Protein AF-0000000067837875 (afdb_homodimer)

Nearest PDB structures (foldseek):
  6jx6-assembly1_C  TM=3.223E-01  e=2.955E+00  Homo sapiens
  6dfk-assembly1_A  TM=3.637E-01  e=7.010E+00  Plasmodium falciparum 3D7
  6dfk-assembly2_N  TM=3.067E-01  e=6.019E+00  Plasmodium falciparum 3D7
  6jx6-assembly1_A  TM=2.738E-01  e=6.019E+00  Homo sapiens
  6jx6-assembly1_C  TM=3.224E-01  e=2.133E+00  Homo sapiens

pLDDT: mean 92.03, std 8.81, range [55.31, 98.69]

Structure (mmCIF, N/CA/C/O backbone):
data_AF-0000000067837875-model_v1
#
loop_
_entity.id
_entity.type
_entity.pdbx_description
1 polymer 'MFS transporter'
#
loop_
_atom_site.group_PDB
_atom_site.id
_atom_site.type_symbol
_atom_site.label_atom_id
_atom_site.label_alt_id
_atom_site.label_comp_id
_atom_site.label_asym_id
_atom_site.label_entity_id
_atom_site.label_seq_id
_atom_site.pdbx_PDB_ins_code
_atom_site.Cartn_x
_atom_site.Cartn_y
_atom_site.Cartn_z
_atom_site.occupancy
_atom_site.B_iso_or_equiv
_atom_site.auth_seq_id
_atom_site.auth_comp_id
_atom_site.auth_asym_id
_atom_site.auth_atom_id
_atom_site.pdbx_PDB_model_num
ATOM 1 N N . MET A 1 1 ? 22.625 29.516 14.594 1 66.88 1 MET A N 1
ATOM 2 C CA . MET A 1 1 ? 22.578 28.078 14.828 1 66.88 1 MET A CA 1
ATOM 3 C C . MET A 1 1 ? 21.203 27.531 14.469 1 66.88 1 MET A C 1
ATOM 5 O O . MET A 1 1 ? 21.109 26.516 13.758 1 66.88 1 MET A O 1
ATOM 9 N N . SER A 1 2 ? 20.172 28.281 14.703 1 73.62 2 SER A N 1
ATOM 10 C CA . SER A 1 2 ? 18.828 27.844 14.391 1 73.62 2 SER A CA 1
ATOM 11 C C . SER A 1 2 ? 18.578 27.859 12.883 1 73.62 2 SER A C 1
ATOM 13 O O . SER A 1 2 ? 18 26.906 12.336 1 73.62 2 SER A O 1
ATOM 15 N N . ASP A 1 3 ? 19.047 28.828 12.258 1 79.12 3 ASP A N 1
ATOM 16 C CA . ASP A 1 3 ? 18.844 28.953 10.812 1 79.12 3 ASP A CA 1
ATOM 17 C C . ASP A 1 3 ? 19.625 27.891 10.055 1 79.12 3 ASP A C 1
ATOM 19 O O . ASP A 1 3 ? 19.156 27.359 9.047 1 79.12 3 ASP A O 1
ATOM 23 N N . LEU A 1 4 ? 20.766 27.562 10.531 1 75.88 4 LEU A N 1
ATOM 24 C CA . LEU A 1 4 ? 21.609 26.531 9.922 1 75.88 4 LEU A CA 1
ATOM 25 C C . LEU A 1 4 ? 20.953 25.156 10.062 1 75.88 4 LEU A C 1
ATOM 27 O O . LEU A 1 4 ? 21 24.359 9.125 1 75.88 4 LEU A O 1
ATOM 31 N N . ASN A 1 5 ? 20.406 24.922 11.211 1 77.38 5 ASN A N 1
ATOM 32 C CA . ASN A 1 5 ? 19.734 23.656 11.461 1 77.38 5 ASN A CA 1
ATOM 33 C C . ASN A 1 5 ? 18.5 23.5 10.578 1 77.38 5 ASN A C 1
ATOM 35 O O . ASN A 1 5 ? 18.234 22.406 10.086 1 77.38 5 ASN A O 1
ATOM 39 N N . LYS A 1 6 ? 17.828 24.531 10.383 1 81.81 6 LYS A N 1
ATOM 40 C CA . LYS A 1 6 ? 16.656 24.484 9.508 1 81.81 6 LYS A CA 1
ATOM 41 C C . LYS A 1 6 ? 17.062 24.203 8.062 1 81.81 6 LYS A C 1
ATOM 43 O O . LYS A 1 6 ? 16.406 23.422 7.367 1 81.81 6 LYS A O 1
ATOM 48 N N . ASP A 1 7 ? 18.062 24.828 7.738 1 88.38 7 ASP A N 1
ATOM 49 C CA . ASP A 1 7 ? 18.562 24.609 6.383 1 88.38 7 ASP A CA 1
ATOM 50 C C . ASP A 1 7 ? 19.031 23.172 6.195 1 88.38 7 ASP A C 1
ATOM 52 O O . ASP A 1 7 ? 18.797 22.562 5.148 1 88.38 7 ASP A O 1
ATOM 56 N N . THR A 1 8 ? 19.641 22.641 7.207 1 88.31 8 THR A N 1
ATOM 57 C CA . THR A 1 8 ? 20.125 21.25 7.137 1 88.31 8 THR A CA 1
ATOM 58 C C . THR A 1 8 ? 18.953 20.281 7.137 1 88.31 8 THR A C 1
ATOM 60 O O . THR A 1 8 ? 18.984 19.266 6.438 1 88.31 8 THR A O 1
ATOM 63 N N . ALA A 1 9 ? 18 20.625 7.895 1 90.31 9 ALA A N 1
ATOM 64 C CA . ALA A 1 9 ? 16.812 19.781 7.895 1 90.31 9 ALA A CA 1
ATOM 65 C C . ALA A 1 9 ? 16.156 19.75 6.52 1 90.31 9 ALA A C 1
ATOM 67 O O . ALA A 1 9 ? 15.75 18.688 6.035 1 90.31 9 ALA A O 1
ATOM 68 N N . ARG A 1 10 ? 16.109 20.891 5.984 1 93.31 10 ARG A N 1
ATOM 69 C CA . ARG A 1 10 ? 15.523 20.984 4.648 1 93.31 10 ARG A CA 1
ATOM 70 C C . ARG A 1 10 ? 16.344 20.188 3.637 1 93.31 10 ARG A C 1
ATOM 72 O O . ARG A 1 10 ? 15.781 19.594 2.715 1 93.31 10 ARG A O 1
ATOM 79 N N . TYR A 1 11 ? 17.609 20.25 3.828 1 95.25 11 TYR A N 1
ATOM 80 C CA . TYR A 1 11 ? 18.5 19.469 2.98 1 95.25 11 TYR A CA 1
ATOM 81 C C . TYR A 1 11 ? 18.172 17.984 3.061 1 95.25 11 TYR A C 1
ATOM 83 O O . TYR A 1 11 ? 18.031 17.312 2.033 1 95.25 11 TYR A O 1
ATOM 91 N N . TRP A 1 12 ? 18.047 17.453 4.148 1 96.31 12 TRP A N 1
ATOM 92 C CA . TRP A 1 12 ? 17.781 16.031 4.344 1 96.31 12 TRP A CA 1
ATOM 93 C C . TRP A 1 12 ? 16.375 15.672 3.893 1 96.31 12 TRP A C 1
ATOM 95 O O . TRP A 1 12 ? 16.141 14.555 3.41 1 96.31 12 TRP A O 1
ATOM 105 N N . ILE A 1 13 ? 15.453 16.547 3.998 1 97.06 13 ILE A N 1
ATOM 106 C CA . ILE A 1 13 ? 14.094 16.328 3.525 1 97.06 13 ILE A CA 1
ATOM 107 C C . ILE A 1 13 ? 14.086 16.203 2.004 1 97.06 13 ILE A C 1
ATOM 109 O O . ILE A 1 13 ? 13.438 15.32 1.443 1 97.06 13 ILE A O 1
ATOM 113 N N . THR A 1 14 ? 14.812 17.047 1.378 1 97.38 14 THR A N 1
ATOM 114 C CA . THR A 1 14 ? 14.898 17.031 -0.078 1 97.38 14 THR A CA 1
ATOM 115 C C . THR A 1 14 ? 15.586 15.75 -0.557 1 97.38 14 THR A C 1
ATOM 117 O O . THR A 1 14 ? 15.172 15.148 -1.549 1 97.38 14 THR A O 1
ATOM 120 N N . ARG A 1 15 ? 16.594 15.406 0.134 1 97.81 15 ARG A N 1
ATOM 121 C CA . ARG A 1 15 ? 17.297 14.172 -0.206 1 97.81 15 ARG A CA 1
ATOM 122 C C . ARG A 1 15 ? 16.391 12.961 -0.002 1 97.81 15 ARG A C 1
ATOM 124 O O . ARG A 1 15 ? 16.375 12.039 -0.826 1 97.81 15 ARG A O 1
ATOM 131 N N . HIS A 1 16 ? 15.719 12.922 1.121 1 98.19 16 HIS A N 1
ATOM 132 C CA . HIS A 1 16 ? 14.758 11.859 1.371 1 98.19 16 HIS A CA 1
ATOM 133 C C . HIS A 1 16 ? 13.75 11.75 0.231 1 98.19 16 HIS A C 1
ATOM 135 O O . HIS A 1 16 ? 13.516 10.656 -0.291 1 98.19 16 HIS A O 1
ATOM 141 N N . ALA A 1 17 ? 13.227 12.852 -0.189 1 98.31 17 ALA A N 1
ATOM 142 C CA . ALA A 1 17 ? 12.25 12.867 -1.271 1 98.31 17 ALA A CA 1
ATOM 143 C C . ALA A 1 17 ? 12.852 12.328 -2.566 1 98.31 17 ALA A C 1
ATOM 145 O O . ALA A 1 17 ? 12.211 11.555 -3.281 1 98.31 17 ALA A O 1
ATOM 146 N N . PHE A 1 18 ? 14.047 12.766 -2.83 1 98.56 18 PHE A N 1
ATOM 147 C CA . PHE A 1 18 ? 14.734 12.32 -4.039 1 98.56 18 PHE A CA 1
ATOM 148 C C . PHE A 1 18 ? 14.836 10.797 -4.074 1 98.56 18 PHE A C 1
ATOM 150 O O . PHE A 1 18 ? 14.484 10.172 -5.074 1 98.56 18 PHE A O 1
ATOM 157 N N . PHE A 1 19 ? 15.25 10.195 -3.061 1 98.56 19 PHE A N 1
ATOM 158 C CA . PHE A 1 19 ? 15.492 8.758 -3.047 1 98.56 19 PHE A CA 1
ATOM 159 C C . PHE A 1 19 ? 14.18 7.988 -3 1 98.56 19 PHE A C 1
ATOM 161 O O . PHE A 1 19 ? 14.094 6.871 -3.51 1 98.56 19 PHE A O 1
ATOM 168 N N . VAL A 1 20 ? 13.172 8.547 -2.404 1 98.56 20 VAL A N 1
ATOM 169 C CA . VAL A 1 20 ? 11.859 7.91 -2.467 1 98.56 20 VAL A CA 1
ATOM 170 C C . VAL A 1 20 ? 11.375 7.867 -3.914 1 98.56 20 VAL A C 1
ATOM 172 O O . VAL A 1 20 ? 10.844 6.852 -4.371 1 98.56 20 VAL A O 1
ATOM 175 N N . TRP A 1 21 ? 11.633 8.945 -4.688 1 98.62 21 TRP A N 1
ATOM 176 C CA . TRP A 1 21 ? 11.266 8.961 -6.098 1 98.62 21 TRP A CA 1
ATOM 177 C C . TRP A 1 21 ? 12.039 7.906 -6.875 1 98.62 21 TRP A C 1
ATOM 179 O O . TRP A 1 21 ? 11.492 7.234 -7.75 1 98.62 21 TRP A O 1
ATOM 189 N N . VAL A 1 22 ? 13.281 7.836 -6.562 1 98.56 22 VAL A N 1
ATOM 190 C CA . VAL A 1 22 ? 14.086 6.793 -7.191 1 98.56 22 VAL A CA 1
ATOM 191 C C . VAL A 1 22 ? 13.492 5.422 -6.895 1 98.56 22 VAL A C 1
ATOM 193 O O . VAL A 1 22 ? 13.375 4.582 -7.789 1 98.56 22 VAL A O 1
ATOM 196 N N . GLY A 1 23 ? 13.133 5.215 -5.648 1 98.5 23 GLY A N 1
ATOM 197 C CA . GLY A 1 23 ? 12.492 3.965 -5.27 1 98.5 23 GLY A CA 1
ATOM 198 C C . GLY A 1 23 ? 11.203 3.703 -6.02 1 98.5 23 GLY A C 1
ATOM 199 O O . GLY A 1 23 ? 10.922 2.566 -6.41 1 98.5 23 GLY A O 1
ATOM 200 N N . ILE A 1 24 ? 10.383 4.695 -6.238 1 98.56 24 ILE A N 1
ATOM 201 C CA . ILE A 1 24 ? 9.133 4.574 -6.973 1 98.56 24 ILE A CA 1
ATOM 202 C C . ILE A 1 24 ? 9.422 4.191 -8.422 1 98.56 24 ILE A C 1
ATOM 204 O O . ILE A 1 24 ? 8.766 3.307 -8.977 1 98.56 24 ILE A O 1
ATOM 208 N N . VAL A 1 25 ? 10.43 4.801 -9.008 1 98.5 25 VAL A N 1
ATOM 209 C CA . VAL A 1 25 ? 10.812 4.492 -10.383 1 98.5 25 VAL A CA 1
ATOM 210 C C . VAL A 1 25 ? 11.273 3.039 -10.469 1 98.5 25 VAL A C 1
ATOM 212 O O . VAL A 1 25 ? 10.906 2.32 -11.398 1 98.5 25 VAL A O 1
ATOM 215 N N . LEU A 1 26 ? 12.039 2.613 -9.523 1 98 26 LEU A N 1
ATOM 216 C CA . LEU A 1 26 ? 12.516 1.235 -9.5 1 98 26 LEU A CA 1
ATOM 217 C C . LEU A 1 26 ? 11.359 0.26 -9.336 1 98 26 LEU A C 1
ATOM 219 O O . LEU A 1 26 ? 11.359 -0.819 -9.938 1 98 26 LEU A O 1
ATOM 223 N N . ASN A 1 27 ? 10.414 0.616 -8.484 1 98.38 27 ASN A N 1
ATOM 224 C CA . ASN A 1 27 ? 9.211 -0.202 -8.391 1 98.38 27 ASN A CA 1
ATOM 225 C C . ASN A 1 27 ? 8.516 -0.353 -9.742 1 98.38 27 ASN A C 1
ATOM 227 O O . ASN A 1 27 ? 8.094 -1.45 -10.109 1 98.38 27 ASN A O 1
ATOM 231 N N . PHE A 1 28 ? 8.469 0.729 -10.492 1 98.12 28 PHE A N 1
ATOM 232 C CA . PHE A 1 28 ? 7.727 0.712 -11.75 1 98.12 28 PHE A CA 1
ATOM 233 C C . PHE A 1 28 ? 8.477 -0.088 -12.812 1 98.12 28 PHE A C 1
ATOM 235 O O . PHE A 1 28 ? 7.867 -0.605 -13.75 1 98.12 28 PHE A O 1
ATOM 242 N N . LEU A 1 29 ? 9.742 -0.189 -12.625 1 95.62 29 LEU A N 1
ATOM 243 C CA . LEU A 1 29 ? 10.516 -1.065 -13.5 1 95.62 29 LEU A CA 1
ATOM 244 C C . LEU A 1 29 ? 10.102 -2.521 -13.312 1 95.62 29 LEU A C 1
ATOM 246 O O . LEU A 1 29 ? 10.211 -3.328 -14.234 1 95.62 29 LEU A O 1
ATOM 250 N N . PHE A 1 30 ? 9.594 -2.871 -12.164 1 94.44 30 PHE A N 1
ATOM 251 C CA . PHE A 1 30 ? 9.086 -4.215 -11.906 1 94.44 30 PHE A CA 1
ATOM 252 C C . PHE A 1 30 ? 7.594 -4.293 -12.219 1 94.44 30 PHE A C 1
ATOM 254 O O . PHE A 1 30 ? 7.121 -5.301 -12.758 1 94.44 30 PHE A O 1
ATOM 261 N N . ILE A 1 31 ? 6.867 -3.244 -11.859 1 97 31 ILE A N 1
ATOM 262 C CA . ILE A 1 31 ? 5.41 -3.232 -11.93 1 97 31 ILE A CA 1
ATOM 263 C C . ILE A 1 31 ? 4.961 -3.369 -13.383 1 97 31 ILE A C 1
ATOM 265 O O . ILE A 1 31 ? 4.109 -4.203 -13.695 1 97 31 ILE A O 1
ATOM 269 N N . ILE A 1 32 ? 5.504 -2.639 -14.219 1 96.12 32 ILE A N 1
ATOM 270 C CA . ILE A 1 32 ? 5.035 -2.553 -15.602 1 96.12 32 ILE A CA 1
ATOM 271 C C . ILE A 1 32 ? 5.18 -3.912 -16.281 1 96.12 32 ILE A C 1
ATOM 273 O O . ILE A 1 32 ? 4.195 -4.484 -16.75 1 96.12 32 ILE A O 1
ATOM 277 N N . PRO A 1 33 ? 6.32 -4.469 -16.312 1 93.44 33 PRO A N 1
ATOM 278 C CA . PRO A 1 33 ? 6.422 -5.766 -16.984 1 93.44 33 PRO A CA 1
ATOM 279 C C . PRO A 1 33 ? 5.664 -6.871 -16.25 1 93.44 33 PRO A C 1
ATOM 281 O O . PRO A 1 33 ? 5.125 -7.781 -16.891 1 93.44 33 PRO A O 1
ATOM 284 N N . LEU A 1 34 ? 5.625 -6.832 -15 1 92.06 34 LEU A N 1
ATOM 285 C CA . LEU A 1 34 ? 4.926 -7.859 -14.234 1 92.06 34 LEU A CA 1
ATOM 286 C C . LEU A 1 34 ? 3.424 -7.785 -14.477 1 92.06 34 LEU A C 1
ATOM 288 O O . LEU A 1 34 ? 2.73 -8.805 -14.414 1 92.06 34 LEU A O 1
ATOM 292 N N . PHE A 1 35 ? 3.006 -6.605 -14.766 1 93.06 35 PHE A N 1
ATOM 293 C CA . PHE A 1 35 ? 1.574 -6.414 -14.969 1 93.06 35 PHE A CA 1
ATOM 294 C C . PHE A 1 35 ? 1.18 -6.773 -16.391 1 93.06 35 PHE A C 1
ATOM 296 O O . PHE A 1 35 ? 0.182 -7.465 -16.609 1 93.06 35 PHE A O 1
ATOM 303 N N . PHE A 1 36 ? 1.946 -6.422 -17.375 1 92.81 36 PHE A N 1
ATOM 304 C CA . PHE A 1 36 ? 1.548 -6.555 -18.766 1 92.81 36 PHE A CA 1
ATOM 305 C C . PHE A 1 36 ? 2.262 -7.73 -19.422 1 92.81 36 PHE A C 1
ATOM 307 O O . PHE A 1 36 ? 1.731 -8.344 -20.359 1 92.81 36 PHE A O 1
ATOM 314 N N . TYR A 1 37 ? 3.465 -8 -19 1 91.25 37 TYR A N 1
ATOM 315 C CA . TYR A 1 37 ? 4.266 -9.07 -19.594 1 91.25 37 TYR A CA 1
ATOM 316 C C . TYR A 1 37 ? 4.871 -9.961 -18.516 1 91.25 37 TYR A C 1
ATOM 318 O O . TYR A 1 37 ? 6.086 -10.156 -18.469 1 91.25 37 TYR A O 1
ATOM 326 N N . PRO A 1 38 ? 4.004 -10.555 -17.703 1 88.62 38 PRO A N 1
ATOM 327 C CA . PRO A 1 38 ? 4.539 -11.305 -16.562 1 88.62 38 PRO A CA 1
ATOM 328 C C . PRO A 1 38 ? 5.391 -12.5 -16.984 1 88.62 38 PRO A C 1
ATOM 330 O O . PRO A 1 38 ? 6.398 -12.805 -16.344 1 88.62 38 PRO A O 1
ATOM 333 N N . ARG A 1 39 ? 5.125 -13.148 -18.094 1 87.94 39 ARG A N 1
ATOM 334 C CA . ARG A 1 39 ? 5.91 -14.281 -18.562 1 87.94 39 ARG A CA 1
ATOM 335 C C . ARG A 1 39 ? 7.332 -13.859 -18.906 1 87.94 39 ARG A C 1
ATOM 337 O O . ARG A 1 39 ? 8.297 -14.5 -18.5 1 87.94 39 ARG A O 1
ATOM 344 N N . TRP A 1 40 ? 7.383 -12.891 -19.625 1 85.62 40 TRP A N 1
ATOM 345 C CA . TRP A 1 40 ? 8.688 -12.375 -20.031 1 85.62 40 TRP A CA 1
ATOM 346 C C . TRP A 1 40 ? 9.508 -11.945 -18.828 1 85.62 40 TRP A C 1
ATOM 348 O O . TRP A 1 40 ? 10.688 -12.305 -18.703 1 85.62 40 TRP A O 1
ATOM 358 N N . MET A 1 41 ? 8.969 -11.219 -17.922 1 82.06 41 MET A N 1
ATOM 359 C CA . MET A 1 41 ? 9.648 -10.695 -16.75 1 82.06 41 MET A CA 1
ATOM 360 C C . MET A 1 41 ? 10.117 -11.828 -15.836 1 82.06 41 MET A C 1
ATOM 362 O O . MET A 1 41 ? 11.258 -11.82 -15.375 1 82.06 41 MET A O 1
ATOM 366 N N . LEU A 1 42 ? 9.32 -12.719 -15.633 1 84.94 42 LEU A N 1
ATOM 367 C CA . LEU A 1 42 ? 9.656 -13.812 -14.727 1 84.94 42 LEU A CA 1
ATOM 368 C C . LEU A 1 42 ? 10.719 -14.711 -15.344 1 84.94 42 LEU A C 1
ATOM 370 O O . LEU A 1 42 ? 11.586 -15.227 -14.633 1 84.94 42 LEU A O 1
ATOM 374 N N . ASN A 1 43 ? 10.641 -14.859 -16.609 1 83.69 43 ASN A N 1
ATOM 375 C CA . ASN A 1 43 ? 11.695 -15.602 -17.297 1 83.69 43 ASN A CA 1
ATOM 376 C C . ASN A 1 43 ? 13.047 -14.898 -17.156 1 83.69 43 ASN A C 1
ATOM 378 O O . ASN A 1 43 ? 14.078 -15.555 -16.984 1 83.69 43 ASN A O 1
ATOM 382 N N . LEU A 1 44 ? 13 -13.688 -17.266 1 82.69 44 LEU A N 1
ATOM 383 C CA . LEU A 1 44 ? 14.211 -12.883 -17.141 1 82.69 44 LEU A CA 1
ATOM 384 C C . LEU A 1 44 ? 14.898 -13.141 -15.805 1 82.69 44 LEU A C 1
ATOM 386 O O . LEU A 1 44 ? 16.125 -13.18 -15.734 1 82.69 44 LEU A O 1
ATOM 390 N N . PHE A 1 45 ? 14.125 -13.391 -14.789 1 80.88 45 PHE A N 1
ATOM 391 C CA . PHE A 1 45 ? 14.672 -13.586 -13.453 1 80.88 45 PHE A CA 1
ATOM 392 C C . PHE A 1 45 ? 14.695 -15.07 -13.094 1 80.88 45 PHE A C 1
ATOM 394 O O . PHE A 1 45 ? 14.984 -15.43 -11.953 1 80.88 45 PHE A O 1
ATOM 401 N N . GLU A 1 46 ? 14.32 -15.922 -14.086 1 81.88 46 GLU A N 1
ATOM 402 C CA . GLU A 1 46 ? 14.352 -17.375 -13.93 1 81.88 46 GLU A CA 1
ATOM 403 C C . GLU A 1 46 ? 13.398 -17.828 -12.828 1 81.88 46 GLU A C 1
ATOM 405 O O . GLU A 1 46 ? 13.734 -18.688 -12.016 1 81.88 46 GLU A O 1
ATOM 410 N N . ILE A 1 47 ? 12.336 -17.109 -12.75 1 73.94 47 ILE A N 1
ATOM 411 C CA . ILE A 1 47 ? 11.266 -17.469 -11.82 1 73.94 47 ILE A CA 1
ATOM 412 C C . ILE A 1 47 ? 10.227 -18.328 -12.539 1 73.94 47 ILE A C 1
ATOM 414 O O . ILE A 1 47 ? 9.766 -17.969 -13.633 1 73.94 47 ILE A O 1
ATOM 418 N N . PRO A 1 48 ? 9.906 -19.438 -12.039 1 71.75 48 PRO A N 1
ATOM 419 C CA . PRO A 1 48 ? 8.914 -20.281 -12.695 1 71.75 48 PRO A CA 1
ATOM 420 C C . PRO A 1 48 ? 7.57 -19.594 -12.883 1 71.75 48 PRO A C 1
ATOM 422 O O . PRO A 1 48 ? 7.168 -18.781 -12.055 1 71.75 48 PRO A O 1
ATOM 425 N N . LEU A 1 49 ? 7.004 -19.875 -14.156 1 62.38 49 LEU A N 1
ATOM 426 C CA . LEU A 1 49 ? 5.758 -19.25 -14.586 1 62.38 49 LEU A CA 1
ATOM 427 C C . LEU A 1 49 ? 4.555 -19.953 -13.977 1 62.38 49 LEU A C 1
ATOM 429 O O . LEU A 1 49 ? 4.43 -21.172 -14.07 1 62.38 49 LEU A O 1
ATOM 433 N N . GLU A 1 50 ? 4.145 -19.609 -12.75 1 63.06 50 GLU A N 1
ATOM 434 C CA . GLU A 1 50 ? 2.879 -20.203 -12.336 1 63.06 50 GLU A CA 1
ATOM 435 C C . GLU A 1 50 ? 1.868 -19.141 -11.938 1 63.06 50 GLU A C 1
ATOM 437 O O . GLU A 1 50 ? 2.248 -18.062 -11.477 1 63.06 50 GLU A O 1
ATOM 442 N N . HIS A 1 51 ? 0.549 -19.344 -12.172 1 60.97 51 HIS A N 1
ATOM 443 C CA . HIS A 1 51 ? -0.659 -18.531 -12.055 1 60.97 51 HIS A CA 1
ATOM 444 C C . HIS A 1 51 ? -0.33 -17.047 -12.086 1 60.97 51 HIS A C 1
ATOM 446 O O . HIS A 1 51 ? -0.133 -16.422 -11.039 1 60.97 51 HIS A O 1
ATOM 452 N N . LEU A 1 52 ? -0.337 -16.391 -13.18 1 83.75 52 LEU A N 1
ATOM 453 C CA . LEU A 1 52 ? 0.093 -15.039 -13.523 1 83.75 52 LEU A CA 1
ATOM 454 C C . LEU A 1 52 ? -0.768 -14 -12.82 1 83.75 52 LEU A C 1
ATOM 456 O O . LEU A 1 52 ? -0.348 -12.852 -12.656 1 83.75 52 LEU A O 1
ATOM 460 N N . ILE A 1 53 ? -1.913 -14.508 -12.305 1 88.25 53 ILE A N 1
ATOM 461 C CA . ILE A 1 53 ? -2.824 -13.539 -11.703 1 88.25 53 ILE A CA 1
ATOM 462 C C . ILE A 1 53 ? -2.23 -13.016 -10.398 1 88.25 53 ILE A C 1
ATOM 464 O O . ILE A 1 53 ? -2.371 -11.836 -10.07 1 88.25 53 ILE A O 1
ATOM 468 N N . TRP A 1 54 ? -1.577 -13.875 -9.625 1 88.94 54 TRP A N 1
ATOM 469 C CA . TRP A 1 54 ? -0.991 -13.461 -8.359 1 88.94 54 TRP A CA 1
ATOM 470 C C . TRP A 1 54 ? 0.192 -12.523 -8.586 1 88.94 54 TRP A C 1
ATOM 472 O O . TRP A 1 54 ? 0.423 -11.602 -7.797 1 88.94 54 TRP A O 1
ATOM 482 N N . ALA A 1 55 ? 0.949 -12.812 -9.617 1 89.31 55 ALA A N 1
ATOM 483 C CA . ALA A 1 55 ? 2.041 -11.914 -9.977 1 89.31 55 ALA A CA 1
ATOM 484 C C . ALA A 1 55 ? 1.508 -10.547 -10.398 1 89.31 55 ALA A C 1
ATOM 486 O O . ALA A 1 55 ? 2.025 -9.508 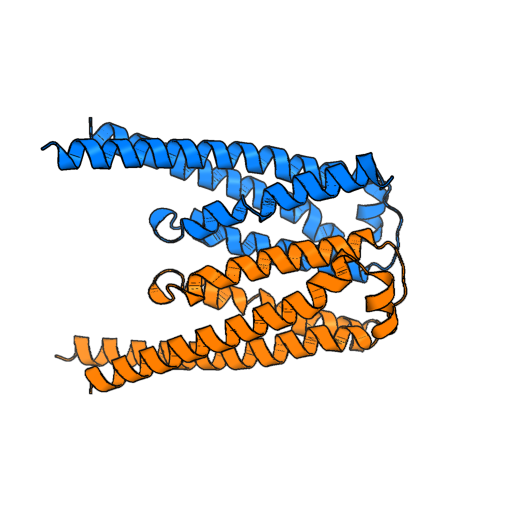-9.969 1 89.31 55 ALA A O 1
ATOM 487 N N . ARG A 1 56 ? 0.449 -10.523 -11.188 1 92.88 56 ARG A N 1
ATOM 488 C CA . ARG A 1 56 ? -0.179 -9.273 -11.625 1 92.88 56 ARG A CA 1
ATOM 489 C C . ARG A 1 56 ? -0.808 -8.539 -10.445 1 92.88 56 ARG A C 1
ATOM 491 O O . ARG A 1 56 ? -0.732 -7.316 -10.359 1 92.88 56 ARG A O 1
ATOM 498 N N . SER A 1 57 ? -1.403 -9.336 -9.578 1 93.81 57 SER A N 1
ATOM 499 C CA . SER A 1 57 ? -1.979 -8.742 -8.375 1 93.81 57 SER A CA 1
ATOM 500 C C . SER A 1 57 ? -0.901 -8.094 -7.508 1 93.81 57 SER A C 1
ATOM 502 O O . SER A 1 57 ? -1.095 -6.996 -6.984 1 93.81 57 SER A O 1
ATOM 504 N N . SER A 1 58 ? 0.226 -8.75 -7.375 1 93.88 58 SER A N 1
ATOM 505 C CA . SER A 1 58 ? 1.351 -8.188 -6.629 1 93.88 58 SER A CA 1
ATOM 506 C C . SER A 1 58 ? 1.841 -6.891 -7.262 1 93.88 58 SER A C 1
ATOM 508 O O . SER A 1 58 ? 2.16 -5.93 -6.559 1 93.88 58 SER A O 1
ATOM 510 N N . ALA A 1 59 ? 1.877 -6.883 -8.586 1 96.12 59 ALA A N 1
ATOM 511 C CA . ALA A 1 59 ? 2.26 -5.664 -9.289 1 96.12 59 ALA A CA 1
ATOM 512 C C . ALA A 1 59 ? 1.285 -4.527 -8.992 1 96.12 59 ALA A C 1
ATOM 514 O O . ALA A 1 59 ? 1.701 -3.395 -8.742 1 96.12 59 ALA A O 1
ATOM 515 N N . GLY A 1 60 ? 0.026 -4.82 -9.023 1 97.75 60 GLY A N 1
ATOM 516 C CA . GLY A 1 60 ? -0.976 -3.814 -8.703 1 97.75 60 GLY A CA 1
ATOM 517 C C . GLY A 1 60 ? -0.87 -3.301 -7.281 1 97.75 60 GLY A C 1
ATOM 518 O O . GLY A 1 60 ? -0.998 -2.1 -7.039 1 97.75 60 GLY A O 1
ATOM 519 N N . LEU A 1 61 ? -0.688 -4.203 -6.352 1 98.31 61 LEU A N 1
ATOM 520 C CA . LEU A 1 61 ? -0.556 -3.82 -4.953 1 98.31 61 LEU A CA 1
ATOM 521 C C . LEU A 1 61 ? 0.695 -2.977 -4.734 1 98.31 61 LEU A C 1
ATOM 523 O O . LEU A 1 61 ? 0.67 -2.004 -3.977 1 98.31 61 LEU A O 1
ATOM 527 N N . LEU A 1 62 ? 1.771 -3.389 -5.426 1 98.31 62 LEU A N 1
ATOM 528 C CA . LEU A 1 62 ? 3 -2.607 -5.348 1 98.31 62 LEU A CA 1
ATOM 529 C C . LEU A 1 62 ? 2.795 -1.211 -5.922 1 98.31 62 LEU A C 1
ATOM 531 O O . LEU A 1 62 ? 3.35 -0.235 -5.41 1 98.31 62 LEU A O 1
ATOM 535 N N . MET A 1 63 ? 2.051 -1.1 -6.934 1 98.5 63 MET A N 1
ATOM 536 C CA . MET A 1 63 ? 1.724 0.203 -7.508 1 98.5 63 MET A CA 1
ATOM 537 C C . MET A 1 63 ? 0.979 1.07 -6.5 1 98.5 63 MET A C 1
ATOM 539 O O . MET A 1 63 ? 1.291 2.252 -6.34 1 98.5 63 MET A O 1
ATOM 543 N N . ILE A 1 64 ? 0.042 0.5 -5.832 1 98.62 64 ILE A N 1
ATOM 544 C CA . ILE A 1 64 ? -0.755 1.225 -4.848 1 98.62 64 ILE A CA 1
ATOM 545 C C . ILE A 1 64 ? 0.143 1.715 -3.715 1 98.62 64 ILE A C 1
ATOM 547 O O . ILE A 1 64 ? 0.081 2.883 -3.324 1 98.62 64 ILE A O 1
ATOM 551 N N . ILE A 1 65 ? 0.948 0.861 -3.195 1 98.62 65 ILE A N 1
ATOM 552 C CA . ILE A 1 65 ? 1.881 1.222 -2.133 1 98.62 65 ILE A CA 1
ATOM 553 C C . ILE A 1 65 ? 2.77 2.375 -2.596 1 98.62 65 ILE A C 1
ATOM 555 O O . ILE A 1 65 ? 3.012 3.32 -1.842 1 98.62 65 ILE A O 1
ATOM 559 N N . SER A 1 66 ? 3.217 2.338 -3.84 1 98.56 66 SER A N 1
ATOM 560 C CA . SER A 1 66 ? 4.074 3.381 -4.391 1 98.56 66 SER A CA 1
ATOM 561 C C . SER A 1 66 ? 3.361 4.727 -4.414 1 98.56 66 SER A C 1
ATOM 563 O O . SER A 1 66 ? 3.979 5.766 -4.164 1 98.56 66 SER A O 1
ATOM 565 N N . VAL A 1 67 ? 2.143 4.68 -4.707 1 98.19 67 VAL A N 1
ATOM 566 C CA . VAL A 1 67 ? 1.359 5.91 -4.727 1 98.19 67 VAL A CA 1
ATOM 567 C C . VAL A 1 67 ? 1.257 6.484 -3.316 1 98.19 67 VAL A C 1
ATOM 569 O O . VAL A 1 67 ? 1.283 7.703 -3.131 1 98.19 67 VAL A O 1
ATOM 572 N N . PHE A 1 68 ? 1.195 5.637 -2.307 1 98.31 68 PHE A N 1
ATOM 573 C CA . PHE A 1 68 ? 1.132 6.074 -0.919 1 98.31 68 PHE A CA 1
ATOM 574 C C . PHE A 1 68 ? 2.443 6.727 -0.496 1 98.31 68 PHE A C 1
ATOM 576 O O . PHE A 1 68 ? 2.506 7.398 0.535 1 98.31 68 PHE A O 1
ATOM 583 N N . TYR A 1 69 ? 3.477 6.551 -1.297 1 98.25 69 TYR A N 1
ATOM 584 C CA . TYR A 1 69 ? 4.773 7.141 -0.971 1 98.25 69 TYR A CA 1
ATOM 585 C C . TYR A 1 69 ? 4.836 8.594 -1.41 1 98.25 69 TYR A C 1
ATOM 587 O O . TYR A 1 69 ? 5.734 9.336 -1.008 1 98.25 69 TYR A O 1
ATOM 595 N N . ILE A 1 70 ? 3.902 9.023 -2.139 1 98.25 70 ILE A N 1
ATOM 596 C CA . ILE A 1 70 ? 4.004 10.312 -2.816 1 98.25 70 ILE A CA 1
ATOM 597 C C . ILE A 1 70 ? 3.707 11.438 -1.828 1 98.25 70 ILE A C 1
ATOM 599 O O . ILE A 1 70 ? 4.426 12.438 -1.783 1 98.25 70 ILE A O 1
ATOM 603 N N . PRO A 1 71 ? 2.729 11.273 -0.988 1 97.62 71 PRO A N 1
ATOM 604 C CA . PRO A 1 71 ? 2.348 12.406 -0.142 1 97.62 71 PRO A CA 1
ATOM 605 C C . PRO A 1 71 ? 3.5 12.914 0.724 1 97.62 71 PRO A C 1
ATOM 607 O O . PRO A 1 71 ? 3.754 14.117 0.782 1 97.62 71 PRO A O 1
ATOM 610 N N . PRO A 1 72 ? 4.281 12.039 1.347 1 96.81 72 PRO A N 1
ATOM 611 C CA . PRO A 1 72 ? 5.355 12.57 2.188 1 96.81 72 PRO A CA 1
ATOM 612 C C . PRO A 1 72 ? 6.48 13.203 1.375 1 96.81 72 PRO A C 1
ATOM 614 O O . PRO A 1 72 ? 7.301 13.945 1.925 1 96.81 72 PRO A O 1
ATOM 617 N N . THR A 1 73 ? 6.52 12.922 0.089 1 96.88 73 THR A N 1
ATOM 618 C CA . THR A 1 73 ? 7.543 13.531 -0.75 1 96.88 73 THR A CA 1
ATOM 619 C C . THR A 1 73 ? 7.145 14.953 -1.142 1 96.88 73 THR A C 1
ATOM 621 O O . THR A 1 73 ? 8 15.766 -1.504 1 96.88 73 THR A O 1
ATOM 624 N N . ILE A 1 74 ? 5.895 15.266 -1.096 1 96.38 74 ILE A N 1
ATOM 625 C CA . ILE A 1 74 ? 5.371 16.578 -1.439 1 96.38 74 ILE A CA 1
ATOM 626 C C . ILE A 1 74 ? 5.289 17.453 -0.184 1 96.38 74 ILE A C 1
ATOM 628 O O . ILE A 1 74 ? 5.66 18.625 -0.21 1 96.38 74 ILE A O 1
ATOM 632 N N . ASP A 1 75 ? 4.805 16.906 0.866 1 96.88 75 ASP A N 1
ATOM 633 C CA . ASP A 1 75 ? 4.664 17.578 2.154 1 96.88 75 ASP A CA 1
ATOM 634 C C . ASP A 1 75 ? 5.09 16.672 3.301 1 96.88 75 ASP A C 1
ATOM 636 O O . ASP A 1 75 ? 4.25 16.062 3.973 1 96.88 75 ASP A O 1
ATOM 640 N N . PHE A 1 76 ? 6.363 16.766 3.619 1 95.31 76 PHE A N 1
ATOM 641 C CA . PHE A 1 76 ? 6.969 15.836 4.562 1 95.31 76 PHE A CA 1
ATOM 642 C C . PHE A 1 76 ? 6.406 16.047 5.965 1 95.31 76 PHE A C 1
ATOM 644 O O . PHE A 1 76 ? 6.09 15.078 6.664 1 95.31 76 PHE A O 1
ATOM 651 N N . SER A 1 77 ? 6.324 17.281 6.414 1 92.81 77 SER A N 1
ATOM 652 C CA . SER A 1 77 ? 5.914 17.594 7.781 1 92.81 77 SER A CA 1
ATOM 653 C C . SER A 1 77 ? 4.496 17.094 8.062 1 92.81 77 SER A C 1
ATOM 655 O O . SER A 1 77 ? 4.211 16.609 9.156 1 92.81 77 SER A O 1
ATOM 657 N N . ARG A 1 78 ? 3.715 17.188 7.051 1 94.88 78 ARG A N 1
ATOM 658 C CA . ARG A 1 78 ? 2.316 16.812 7.219 1 94.88 78 ARG A CA 1
ATOM 659 C C . ARG A 1 78 ? 2.16 15.289 7.199 1 94.88 78 ARG A C 1
ATOM 661 O O . ARG A 1 78 ? 1.369 14.734 7.961 1 94.88 78 ARG A O 1
ATOM 668 N N . TYR A 1 79 ? 2.922 14.625 6.422 1 96.94 79 TYR A N 1
ATOM 669 C CA . TYR A 1 79 ? 2.717 13.195 6.195 1 96.94 79 TYR A CA 1
ATOM 670 C C . TYR A 1 79 ? 3.898 12.391 6.715 1 96.94 79 TYR A C 1
ATOM 672 O O . TYR A 1 79 ? 4.316 11.414 6.09 1 96.94 79 TYR A O 1
ATOM 680 N N . ARG A 1 80 ? 4.375 12.742 7.805 1 94.31 80 ARG A N 1
ATOM 681 C CA . ARG A 1 80 ? 5.551 12.125 8.398 1 94.31 80 ARG A CA 1
ATOM 682 C C . ARG A 1 80 ? 5.309 10.648 8.695 1 94.31 80 ARG A C 1
ATOM 684 O O . ARG A 1 80 ? 6.199 9.812 8.508 1 94.31 80 ARG A O 1
ATOM 691 N N . ALA A 1 81 ? 4.148 10.305 9.148 1 95.5 81 ALA A N 1
ATOM 692 C CA . ALA A 1 81 ? 3.836 8.914 9.453 1 95.5 81 ALA A CA 1
ATOM 693 C C . ALA A 1 81 ? 3.951 8.039 8.211 1 95.5 81 ALA A C 1
ATOM 695 O O . ALA A 1 81 ? 4.426 6.902 8.281 1 95.5 81 ALA A O 1
ATOM 696 N N . CYS A 1 82 ? 3.523 8.555 7.086 1 96.69 82 CYS A N 1
ATOM 697 C CA . CYS A 1 82 ? 3.584 7.82 5.828 1 96.69 82 CYS A CA 1
ATOM 698 C C . CYS A 1 82 ? 5.027 7.57 5.41 1 96.69 82 CYS A C 1
ATOM 700 O O . CYS A 1 82 ? 5.336 6.539 4.812 1 96.69 82 CYS A O 1
ATOM 702 N N . ALA A 1 83 ? 5.871 8.5 5.715 1 97.5 83 ALA A N 1
ATOM 703 C CA . ALA A 1 83 ? 7.289 8.312 5.422 1 97.5 83 ALA A CA 1
ATOM 704 C C . ALA A 1 83 ? 7.867 7.148 6.219 1 97.5 83 ALA A C 1
ATOM 706 O O . ALA A 1 83 ? 8.641 6.348 5.684 1 97.5 83 ALA A O 1
ATOM 707 N N . TRP A 1 84 ? 7.5 7.105 7.477 1 97.38 84 TRP A N 1
ATOM 708 C CA . TRP A 1 84 ? 7.969 6.008 8.312 1 97.38 84 TRP A CA 1
ATOM 709 C C . TRP A 1 84 ? 7.371 4.68 7.855 1 97.38 84 TRP A C 1
ATOM 711 O O . TRP A 1 84 ? 8.047 3.652 7.863 1 97.38 84 TRP A O 1
ATOM 721 N N . LEU A 1 85 ? 6.105 4.672 7.469 1 98.19 85 LEU A N 1
ATOM 722 C CA . LEU A 1 85 ? 5.441 3.455 7.02 1 98.19 85 LEU A CA 1
ATOM 723 C C . LEU A 1 85 ? 6.051 2.951 5.715 1 98.19 85 LEU A C 1
ATOM 725 O O . LEU A 1 85 ? 6.074 1.744 5.465 1 98.19 85 LEU A O 1
ATOM 729 N N . ALA A 1 86 ? 6.539 3.871 4.91 1 98.12 86 ALA A N 1
ATOM 730 C CA . ALA A 1 86 ? 7.18 3.504 3.648 1 98.12 86 ALA A CA 1
ATOM 731 C C . ALA A 1 86 ? 8.422 2.658 3.889 1 98.12 86 ALA A C 1
ATOM 733 O O . ALA A 1 86 ? 8.859 1.91 3.008 1 98.12 86 ALA A O 1
ATOM 734 N N . ILE A 1 87 ? 8.969 2.84 5.09 1 98.06 87 ILE A N 1
ATOM 735 C CA . ILE A 1 87 ? 10.141 2.051 5.445 1 98.06 87 ILE A CA 1
ATOM 736 C C . ILE A 1 87 ? 9.719 0.84 6.277 1 98.06 87 ILE A C 1
ATOM 738 O O . ILE A 1 87 ? 10 -0.303 5.906 1 98.06 87 ILE A O 1
ATOM 742 N N . PHE A 1 88 ? 9.086 1.239 7.426 1 95.06 88 PHE A N 1
ATOM 743 C CA . PHE A 1 88 ? 8.5 0.222 8.289 1 95.06 88 PHE A CA 1
ATOM 744 C C . PHE A 1 88 ? 6.977 0.241 8.188 1 95.06 88 PHE A C 1
ATOM 746 O O . PHE A 1 88 ? 6.336 1.21 8.594 1 95.06 88 PHE A O 1
ATOM 753 N N . PRO A 1 89 ? 6.535 -0.697 7.652 1 96.12 89 PRO A N 1
ATOM 754 C CA . PRO A 1 89 ? 6.91 -2.08 7.352 1 96.12 89 PRO A CA 1
ATOM 755 C C . PRO A 1 89 ? 7.207 -2.301 5.871 1 96.12 89 PRO A C 1
ATOM 757 O O . PRO A 1 89 ? 7.684 -3.373 5.484 1 96.12 89 PRO A O 1
ATOM 760 N N . SER A 1 90 ? 7.051 -1.385 5 1 98.19 90 SER A N 1
ATOM 761 C CA . SER A 1 90 ? 6.965 -1.596 3.557 1 98.19 90 SER A CA 1
ATOM 762 C C . SER A 1 90 ? 8.281 -2.131 2.998 1 98.19 90 SER A C 1
ATOM 764 O O . SER A 1 90 ? 8.43 -3.342 2.814 1 98.19 90 SER A O 1
ATOM 766 N N . ARG A 1 91 ? 9.383 -1.335 3.072 1 98.44 91 ARG A N 1
ATOM 767 C CA . ARG A 1 91 ? 10.664 -1.722 2.496 1 98.44 91 ARG A CA 1
ATOM 768 C C . ARG A 1 91 ? 11.32 -2.828 3.316 1 98.44 91 ARG A C 1
ATOM 770 O O . ARG A 1 91 ? 12 -3.693 2.766 1 98.44 91 ARG A O 1
ATOM 777 N N . THR A 1 92 ? 11.109 -2.762 4.605 1 98 92 THR A N 1
ATOM 778 C CA . THR A 1 92 ? 11.695 -3.785 5.465 1 98 92 THR A CA 1
ATOM 779 C C . THR A 1 92 ? 11.062 -5.145 5.195 1 98 92 THR A C 1
ATOM 781 O O . THR A 1 92 ? 11.75 -6.168 5.172 1 98 92 THR A O 1
ATOM 784 N N . PHE A 1 93 ? 9.758 -5.137 5.023 1 97.81 93 PHE A N 1
ATOM 785 C CA . PHE A 1 93 ? 9.078 -6.391 4.723 1 97.81 93 PHE A CA 1
ATOM 786 C C . PHE A 1 93 ? 9.609 -7 3.432 1 97.81 93 PHE A C 1
ATOM 788 O O . PHE A 1 93 ? 9.969 -8.18 3.4 1 97.81 93 PHE A O 1
ATOM 795 N N . GLY A 1 94 ? 9.617 -6.211 2.314 1 97.12 94 GLY A N 1
ATOM 796 C CA . GLY A 1 94 ? 10.086 -6.742 1.044 1 97.12 94 GLY A CA 1
ATOM 797 C C . GLY A 1 94 ? 11.5 -7.281 1.107 1 97.12 94 GLY A C 1
ATOM 798 O O . GLY A 1 94 ? 11.781 -8.367 0.595 1 97.12 94 GLY A O 1
ATOM 799 N N . ALA A 1 95 ? 12.328 -6.547 1.76 1 98.31 95 ALA A N 1
ATOM 800 C CA . ALA A 1 95 ? 13.734 -6.941 1.864 1 98.31 95 ALA A CA 1
ATOM 801 C C . ALA A 1 95 ? 13.883 -8.25 2.637 1 98.31 95 ALA A C 1
ATOM 803 O O . ALA A 1 95 ? 14.586 -9.164 2.199 1 98.31 95 ALA A O 1
ATOM 804 N N . THR A 1 96 ? 13.219 -8.367 3.75 1 98.12 96 THR A N 1
ATOM 805 C CA . THR A 1 96 ? 13.367 -9.531 4.613 1 98.12 96 THR A CA 1
ATOM 806 C C . THR A 1 96 ? 12.609 -10.727 4.043 1 98.12 96 THR A C 1
ATOM 808 O O . THR A 1 96 ? 13.133 -11.844 4.023 1 98.12 96 THR A O 1
ATOM 811 N N . PHE A 1 97 ? 11.445 -10.5 3.58 1 97.88 97 PHE A N 1
ATOM 812 C CA . PHE A 1 97 ? 10.594 -11.57 3.078 1 97.88 97 PHE A CA 1
ATOM 813 C C . PHE A 1 97 ? 11.266 -12.297 1.916 1 97.88 97 PHE A C 1
ATOM 815 O O . PHE A 1 97 ? 11.391 -13.523 1.929 1 97.88 97 PHE A O 1
ATOM 822 N N . PHE A 1 98 ? 11.711 -11.539 0.878 1 96.38 98 PHE A N 1
ATOM 823 C CA . PHE A 1 98 ? 12.25 -12.172 -0.321 1 96.38 98 PHE A CA 1
ATOM 824 C C . PHE A 1 98 ? 13.633 -12.742 -0.054 1 96.38 98 PHE A C 1
ATOM 826 O O . PHE A 1 98 ? 14.023 -13.75 -0.648 1 96.38 98 PHE A O 1
ATOM 833 N N . THR A 1 99 ? 14.367 -12.07 0.889 1 97.69 99 THR A N 1
ATOM 834 C CA . THR A 1 99 ? 15.648 -12.648 1.273 1 97.69 99 THR A CA 1
ATOM 835 C C . THR A 1 99 ? 15.453 -14 1.947 1 97.69 99 THR A C 1
ATOM 837 O O . THR A 1 99 ? 16.094 -14.984 1.567 1 97.69 99 THR A O 1
ATOM 840 N N . LEU A 1 100 ? 14.531 -14.047 2.902 1 97.19 100 LEU A N 1
ATOM 841 C CA . LEU A 1 100 ? 14.273 -15.289 3.619 1 97.19 100 LEU A CA 1
ATOM 842 C C . LEU A 1 100 ? 13.68 -16.344 2.688 1 97.19 100 LEU A C 1
ATOM 844 O O . LEU A 1 100 ? 13.992 -17.531 2.807 1 97.19 100 LEU A O 1
ATOM 848 N N . ALA A 1 101 ? 12.859 -15.938 1.788 1 93.62 101 ALA A N 1
ATOM 849 C CA . ALA A 1 101 ? 12.25 -16.859 0.833 1 93.62 101 ALA A CA 1
ATOM 850 C C .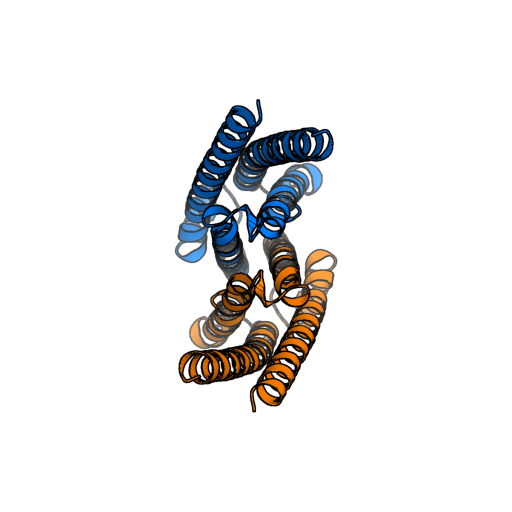 ALA A 1 101 ? 13.32 -17.578 0.003 1 93.62 101 ALA A C 1
ATOM 852 O O . ALA A 1 101 ? 13.234 -18.781 -0.223 1 93.62 101 ALA A O 1
ATOM 853 N N . VAL A 1 102 ? 14.305 -16.797 -0.397 1 92.88 102 VAL A N 1
ATOM 854 C CA . VAL A 1 102 ? 15.352 -17.359 -1.246 1 92.88 102 VAL A CA 1
ATOM 855 C C . VAL A 1 102 ? 16.328 -18.172 -0.399 1 92.88 102 VAL A C 1
ATOM 857 O O . VAL A 1 102 ? 16.656 -19.312 -0.751 1 92.88 102 VAL A O 1
ATOM 860 N N . LEU A 1 103 ? 16.672 -17.703 0.702 1 96 103 LEU A N 1
ATOM 861 C CA . LEU A 1 103 ? 17.75 -18.312 1.488 1 96 103 LEU A CA 1
ATOM 862 C C . LEU A 1 103 ? 17.219 -19.5 2.295 1 96 103 LEU A C 1
ATOM 864 O O . LEU A 1 103 ? 17.938 -20.484 2.494 1 96 103 LEU A O 1
ATOM 868 N N . LEU A 1 104 ? 15.961 -19.422 2.732 1 94.94 104 LEU A N 1
ATOM 869 C CA . LEU A 1 104 ? 15.5 -20.438 3.684 1 94.94 104 LEU A CA 1
ATOM 870 C C . LEU A 1 104 ? 14.422 -21.312 3.059 1 94.94 104 LEU A C 1
ATOM 872 O O . LEU A 1 104 ? 14.156 -22.422 3.543 1 94.94 104 LEU A O 1
ATOM 876 N N . PHE A 1 105 ? 13.836 -20.875 1.979 1 89.88 105 PHE A N 1
ATOM 877 C CA . PHE A 1 105 ? 12.703 -21.625 1.469 1 89.88 105 PHE A CA 1
ATOM 878 C C . PHE A 1 105 ? 12.914 -22.016 0.012 1 89.88 105 PHE A C 1
ATOM 880 O O . PHE A 1 105 ? 11.953 -22.25 -0.725 1 89.88 105 PHE A O 1
ATOM 887 N N . ASN A 1 106 ? 14.125 -21.906 -0.441 1 90.62 106 ASN A N 1
ATOM 888 C CA . ASN A 1 106 ? 14.57 -22.406 -1.736 1 90.62 106 ASN A CA 1
ATOM 889 C C . ASN A 1 106 ? 13.797 -21.766 -2.883 1 90.62 106 ASN A C 1
ATOM 891 O O . ASN A 1 106 ? 13.43 -22.438 -3.848 1 90.62 106 ASN A O 1
ATOM 895 N N . GLN A 1 107 ? 13.43 -20.5 -2.715 1 90.38 107 GLN A N 1
ATOM 896 C CA . GLN A 1 107 ? 12.812 -19.766 -3.816 1 90.38 107 GLN A CA 1
ATOM 897 C C . GLN A 1 107 ? 13.852 -19.328 -4.84 1 90.38 107 GLN A C 1
ATOM 899 O O . GLN A 1 107 ? 15.047 -19.266 -4.539 1 90.38 107 GLN A O 1
ATOM 904 N N . PRO A 1 108 ? 13.414 -19.109 -6.102 1 88.38 108 PRO A N 1
ATOM 905 C CA . PRO A 1 108 ? 14.367 -18.672 -7.133 1 88.38 108 PRO A CA 1
ATOM 906 C C . PRO A 1 108 ? 15.148 -17.422 -6.734 1 88.38 108 PRO A C 1
ATOM 908 O O . PRO A 1 108 ? 14.586 -16.516 -6.129 1 88.38 108 PRO A O 1
ATOM 911 N N . PRO A 1 109 ? 16.422 -17.359 -7.055 1 91.62 109 PRO A N 1
ATOM 912 C CA . PRO A 1 109 ? 17.281 -16.234 -6.656 1 91.62 109 PRO A CA 1
ATOM 913 C C . PRO A 1 109 ? 16.859 -14.914 -7.285 1 91.62 109 PRO A C 1
ATOM 915 O O . PRO A 1 109 ? 17.219 -13.844 -6.777 1 91.62 109 PRO A O 1
ATOM 918 N N . GLY A 1 110 ? 16.125 -14.984 -8.359 1 89.69 110 GLY A N 1
ATOM 919 C CA . GLY A 1 110 ? 15.664 -13.766 -9.008 1 89.69 110 GLY A CA 1
ATOM 920 C C . GLY A 1 110 ? 14.93 -12.836 -8.062 1 89.69 110 GLY A C 1
ATOM 921 O O . GLY A 1 110 ? 14.938 -11.617 -8.242 1 89.69 110 GLY A O 1
ATOM 922 N N . PHE A 1 111 ? 14.359 -13.359 -6.965 1 92.12 111 PHE A N 1
ATOM 923 C CA . PHE A 1 111 ? 13.586 -12.578 -6.004 1 92.12 111 PHE A CA 1
ATOM 924 C C . PHE A 1 111 ? 14.5 -11.68 -5.184 1 92.12 111 PHE A C 1
ATOM 926 O O . PHE A 1 111 ? 14.039 -10.719 -4.559 1 92.12 111 PHE A O 1
ATOM 933 N N . LEU A 1 112 ? 15.75 -11.938 -5.254 1 93.81 112 LEU A N 1
ATOM 934 C CA . LEU A 1 112 ? 16.688 -11.117 -4.512 1 93.81 112 LEU A CA 1
ATOM 935 C C . LEU A 1 112 ? 16.812 -9.727 -5.133 1 93.81 112 LEU A C 1
ATOM 937 O O . LEU A 1 112 ? 17.219 -8.773 -4.461 1 93.81 112 LEU A O 1
ATOM 941 N N . SER A 1 113 ? 16.484 -9.641 -6.395 1 93.69 113 SER A N 1
ATOM 942 C CA . SER A 1 113 ? 16.5 -8.32 -7.016 1 93.69 113 SER A CA 1
ATOM 943 C C . SER A 1 113 ? 15.531 -7.363 -6.316 1 93.69 113 SER A C 1
ATOM 945 O O . SER A 1 113 ? 15.875 -6.211 -6.051 1 93.69 113 SER A O 1
ATOM 947 N N . ILE A 1 114 ? 14.383 -7.875 -5.965 1 95.5 114 ILE A N 1
ATOM 948 C CA . ILE A 1 114 ? 13.375 -7.082 -5.27 1 95.5 114 ILE A CA 1
ATOM 949 C C . ILE A 1 114 ? 13.852 -6.777 -3.85 1 95.5 114 ILE A C 1
ATOM 951 O O . ILE A 1 114 ? 13.75 -5.641 -3.383 1 95.5 114 ILE A O 1
ATOM 955 N N . ALA A 1 115 ? 14.414 -7.746 -3.219 1 97.12 115 ALA A N 1
ATOM 956 C CA . ALA A 1 115 ? 14.93 -7.59 -1.859 1 97.12 115 ALA A CA 1
ATOM 957 C C . ALA A 1 115 ? 16.031 -6.531 -1.81 1 97.12 115 ALA A C 1
ATOM 959 O O . ALA A 1 115 ? 16.078 -5.727 -0.878 1 97.12 115 ALA A O 1
ATOM 960 N N . LEU A 1 116 ? 16.844 -6.531 -2.787 1 97.31 116 LEU A N 1
ATOM 961 C CA . LEU A 1 116 ? 17.969 -5.613 -2.84 1 97.31 116 LEU A CA 1
ATOM 962 C C . LEU A 1 116 ? 17.484 -4.176 -3.01 1 97.31 116 LEU A C 1
ATOM 964 O O . LEU A 1 116 ? 17.984 -3.268 -2.336 1 97.31 116 LEU A O 1
ATOM 968 N N . VAL A 1 117 ? 16.578 -4.023 -3.912 1 96.94 117 VAL A N 1
ATOM 969 C CA . VAL A 1 117 ? 16.016 -2.689 -4.117 1 96.94 117 VAL A CA 1
ATOM 970 C C . VAL A 1 117 ? 15.422 -2.174 -2.812 1 96.94 117 VAL A C 1
ATOM 972 O O . VAL A 1 117 ? 15.688 -1.042 -2.404 1 96.94 117 VAL A O 1
ATOM 975 N N . ASP A 1 118 ? 14.641 -2.982 -2.145 1 98.62 118 ASP A N 1
ATOM 976 C CA . ASP A 1 118 ? 13.984 -2.594 -0.899 1 98.62 118 ASP A CA 1
ATOM 977 C C . ASP A 1 118 ? 15.016 -2.309 0.195 1 98.62 118 ASP A C 1
ATOM 979 O O . ASP A 1 118 ? 14.875 -1.337 0.942 1 98.62 118 ASP A O 1
ATOM 983 N N . ALA A 1 119 ? 16.031 -3.102 0.25 1 98.5 119 ALA A N 1
ATOM 984 C CA . ALA A 1 119 ? 17.047 -2.947 1.291 1 98.5 119 ALA A CA 1
ATOM 985 C C . ALA A 1 119 ? 17.844 -1.661 1.094 1 98.5 119 ALA A C 1
ATOM 987 O O . ALA A 1 119 ? 18.047 -0.902 2.041 1 98.5 119 ALA A O 1
ATOM 988 N N . VAL A 1 120 ? 18.25 -1.413 -0.096 1 98.62 120 VAL A N 1
ATOM 989 C CA . VAL A 1 120 ? 19.125 -0.277 -0.39 1 98.62 120 VAL A CA 1
ATOM 990 C C . VAL A 1 120 ? 18.328 1.023 -0.255 1 98.62 120 VAL A C 1
ATOM 992 O O . VAL A 1 120 ? 18.75 1.935 0.467 1 98.62 120 VAL A O 1
ATOM 995 N N . ILE A 1 121 ? 17.203 1.089 -0.927 1 98.62 121 ILE A N 1
ATOM 996 C CA . ILE A 1 121 ? 16.391 2.299 -0.859 1 98.62 121 ILE A CA 1
ATOM 997 C C . ILE A 1 121 ? 15.898 2.51 0.57 1 98.62 121 ILE A C 1
ATOM 999 O O . ILE A 1 121 ? 15.875 3.639 1.063 1 98.62 121 ILE A O 1
ATOM 1003 N N . GLY A 1 122 ? 15.484 1.407 1.216 1 98.56 122 GLY A N 1
ATOM 1004 C CA . GLY A 1 122 ? 15.055 1.497 2.6 1 98.56 122 GLY A CA 1
ATOM 1005 C C . GLY A 1 122 ? 16.125 2.027 3.529 1 98.56 122 GLY A C 1
ATOM 1006 O O . GLY A 1 122 ? 15.859 2.883 4.375 1 98.56 122 GLY A O 1
ATOM 1007 N N . ALA A 1 123 ? 17.328 1.561 3.393 1 98.56 123 ALA A N 1
ATOM 1008 C CA . ALA A 1 123 ? 18.438 1.977 4.254 1 98.56 123 ALA A CA 1
ATOM 1009 C C . ALA A 1 123 ? 18.781 3.445 4.031 1 98.56 123 ALA A C 1
ATOM 1011 O O . ALA A 1 123 ? 19 4.191 4.988 1 98.56 123 ALA A O 1
ATOM 1012 N N . ILE A 1 124 ? 18.781 3.811 2.799 1 98.69 124 ILE A N 1
ATOM 1013 C CA . ILE A 1 124 ? 19.156 5.184 2.461 1 98.69 124 ILE A CA 1
ATOM 1014 C C . ILE A 1 124 ? 18.094 6.145 2.992 1 98.69 124 ILE A C 1
ATOM 1016 O O . ILE A 1 124 ? 18.422 7.148 3.625 1 98.69 124 ILE A O 1
ATOM 1020 N N . THR A 1 125 ? 16.859 5.832 2.754 1 98.5 125 THR A N 1
ATOM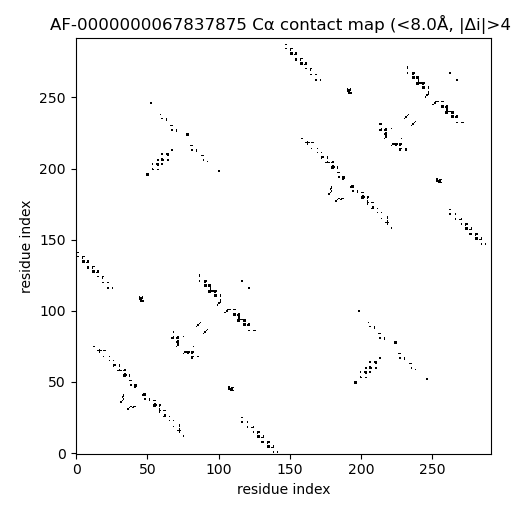 1021 C CA . THR A 1 125 ? 15.789 6.734 3.189 1 98.5 125 THR A CA 1
ATOM 1022 C C . THR A 1 125 ? 15.664 6.723 4.711 1 98.5 125 THR A C 1
ATOM 1024 O O . THR A 1 125 ? 15.328 7.742 5.316 1 98.5 125 THR A O 1
ATOM 1027 N N . LEU A 1 126 ? 15.961 5.59 5.332 1 98.31 126 LEU A N 1
ATOM 1028 C CA . LEU A 1 126 ? 15.992 5.543 6.793 1 98.31 126 LEU A CA 1
ATOM 1029 C C . LEU A 1 126 ? 17.062 6.477 7.34 1 98.31 126 LEU A C 1
ATOM 1031 O O . LEU A 1 126 ? 16.828 7.195 8.312 1 98.31 126 LEU A O 1
ATOM 1035 N N . TYR A 1 127 ? 18.172 6.41 6.758 1 98.38 127 TYR A N 1
ATOM 1036 C CA . TYR A 1 127 ? 19.25 7.293 7.168 1 98.38 127 TYR A CA 1
ATOM 1037 C C . TYR A 1 127 ? 18.828 8.758 7.078 1 98.38 127 TYR A C 1
ATOM 1039 O O . TYR A 1 127 ? 19.078 9.539 8 1 98.38 127 TYR A O 1
ATOM 1047 N N . CYS A 1 128 ? 18.188 9.086 5.996 1 98 128 CYS A N 1
ATOM 1048 C CA . CYS A 1 128 ? 17.703 10.453 5.828 1 98 128 CYS A CA 1
ATOM 1049 C C . CYS A 1 128 ? 16.703 10.812 6.918 1 98 128 CYS A C 1
ATOM 1051 O O . CYS A 1 128 ? 16.75 11.906 7.48 1 98 128 CYS A O 1
ATOM 1053 N N . LEU A 1 129 ? 15.836 9.914 7.223 1 97.19 129 LEU A N 1
ATOM 1054 C CA . LEU A 1 129 ? 14.805 10.172 8.227 1 97.19 129 LEU A CA 1
ATOM 1055 C C . LEU A 1 129 ? 15.43 10.375 9.602 1 97.19 129 LEU A C 1
ATOM 1057 O O . LEU A 1 129 ? 14.992 11.242 10.367 1 97.19 129 LEU A O 1
ATOM 1061 N N . ILE A 1 130 ? 16.422 9.602 9.93 1 97.19 130 ILE A N 1
ATOM 1062 C CA . ILE A 1 130 ? 17.125 9.727 11.203 1 97.19 130 ILE A CA 1
ATOM 1063 C C . ILE A 1 130 ? 17.797 11.094 11.289 1 97.19 130 ILE A C 1
ATOM 1065 O O . ILE A 1 130 ? 17.75 11.758 12.328 1 97.19 130 ILE A O 1
ATOM 1069 N N . LYS A 1 131 ? 18.406 11.508 10.227 1 96.56 131 LYS A N 1
ATOM 1070 C CA . LYS A 1 131 ? 19.078 12.805 10.18 1 96.56 131 LYS A CA 1
ATOM 1071 C C . LYS A 1 131 ? 18.078 13.945 10.312 1 96.56 131 LYS A C 1
ATOM 1073 O O . LYS A 1 131 ? 18.344 14.945 10.984 1 96.56 131 LYS A O 1
ATOM 1078 N N . ILE A 1 132 ? 16.938 13.797 9.703 1 96 132 ILE A N 1
ATOM 1079 C CA . ILE A 1 132 ? 15.891 14.805 9.797 1 96 132 ILE A CA 1
ATOM 1080 C C . ILE A 1 132 ? 15.438 14.93 11.25 1 96 132 ILE A C 1
ATOM 1082 O O . ILE A 1 132 ? 15.367 16.031 11.789 1 96 132 ILE A O 1
ATOM 1086 N N . ASN A 1 133 ? 15.156 13.844 11.852 1 94.06 133 ASN A N 1
ATOM 1087 C CA . ASN A 1 133 ? 14.695 13.836 13.242 1 94.06 133 ASN A CA 1
ATOM 1088 C C . ASN A 1 133 ? 15.734 14.438 14.18 1 94.06 133 ASN A C 1
ATOM 1090 O O . ASN A 1 133 ? 15.391 15.164 15.117 1 94.06 133 ASN A O 1
ATOM 1094 N N . ALA A 1 134 ? 16.953 14.109 14 1 93.31 134 ALA A N 1
ATOM 1095 C CA . ALA A 1 134 ? 18.047 14.633 14.828 1 93.31 134 ALA A CA 1
ATOM 1096 C C . ALA A 1 134 ? 18.109 16.156 14.734 1 93.31 134 ALA A C 1
ATOM 1098 O O . ALA A 1 134 ? 18.281 16.844 15.742 1 93.31 134 ALA A O 1
ATOM 1099 N N . ARG A 1 135 ? 17.938 16.641 13.555 1 90.94 135 ARG A N 1
ATOM 1100 C CA . ARG A 1 135 ? 18.031 18.078 13.344 1 90.94 135 ARG A CA 1
ATOM 1101 C C . ARG A 1 135 ? 16.828 18.797 13.922 1 90.94 135 ARG A C 1
ATOM 1103 O O . ARG A 1 135 ? 16.953 19.891 14.484 1 90.94 135 ARG A O 1
ATOM 1110 N N . GLU A 1 136 ? 15.719 18.234 13.773 1 90.19 136 GLU A N 1
ATOM 1111 C CA . GLU A 1 136 ? 14.508 18.844 14.32 1 90.19 136 GLU A CA 1
ATOM 1112 C C . GLU A 1 136 ? 14.531 18.828 15.852 1 90.19 136 GLU A C 1
ATOM 1114 O O . GLU A 1 136 ? 14.047 19.766 16.484 1 90.19 136 GLU A O 1
ATOM 1119 N N . ARG A 1 137 ? 15.047 17.859 16.453 1 88.81 137 ARG A N 1
ATOM 1120 C CA . ARG A 1 137 ? 15.18 17.797 17.906 1 88.81 137 ARG A CA 1
ATOM 1121 C C . ARG A 1 137 ? 16.141 18.859 18.422 1 88.81 137 ARG A C 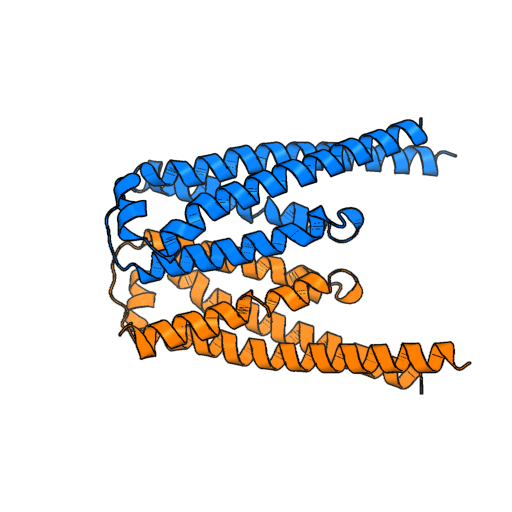1
ATOM 1123 O O . ARG A 1 137 ? 15.898 19.453 19.484 1 88.81 137 ARG A O 1
ATOM 1130 N N . GLU A 1 138 ? 17.172 19 17.75 1 87.44 138 GLU A N 1
ATOM 1131 C CA . GLU A 1 138 ? 18.141 20.031 18.125 1 87.44 138 GLU A CA 1
ATOM 1132 C C . GLU A 1 138 ? 17.516 21.422 18.062 1 87.44 138 GLU A C 1
ATOM 1134 O O . GLU A 1 138 ? 17.766 22.25 18.938 1 87.44 138 GLU A O 1
ATOM 1139 N N . GLN A 1 139 ? 16.656 21.656 17.125 1 86.12 139 GLN A N 1
ATOM 1140 C CA . GLN A 1 139 ? 15.984 22.938 16.969 1 86.12 139 GLN A CA 1
ATOM 1141 C C . GLN A 1 139 ? 15.008 23.188 18.109 1 86.12 139 GLN A C 1
ATOM 1143 O O . GLN A 1 139 ? 14.875 24.312 18.594 1 86.12 139 GLN A O 1
ATOM 1148 N N . THR A 1 140 ? 14.305 22.156 18.5 1 84.38 140 THR A N 1
ATOM 1149 C CA . THR A 1 140 ? 13.344 22.266 19.594 1 84.38 140 THR A CA 1
ATOM 1150 C C . THR A 1 140 ? 14.07 22.547 20.906 1 84.38 140 THR A C 1
ATOM 1152 O O . THR A 1 140 ? 13.586 23.344 21.734 1 84.38 140 THR A O 1
ATOM 1155 N N . LEU A 1 141 ? 15.227 22.016 21.156 1 85.19 141 LEU A N 1
ATOM 1156 C CA . LEU A 1 141 ? 16.016 22.203 22.375 1 85.19 141 LEU A CA 1
ATOM 1157 C C . LEU A 1 141 ? 16.562 23.625 22.453 1 85.19 141 LEU A C 1
ATOM 1159 O O . LEU A 1 141 ? 16.594 24.219 23.516 1 85.19 141 LEU A O 1
ATOM 1163 N N . ILE A 1 142 ? 16.984 24.156 21.359 1 82.5 142 ILE A N 1
ATOM 1164 C CA . ILE A 1 142 ? 17.516 25.516 21.312 1 82.5 142 ILE A CA 1
ATOM 1165 C C . ILE A 1 142 ? 16.391 26.531 21.516 1 82.5 142 ILE A C 1
ATOM 1167 O O . ILE A 1 142 ? 16.578 27.531 22.203 1 82.5 142 ILE A O 1
ATOM 1171 N N . GLY A 1 143 ? 15.234 26.219 20.828 1 77.31 143 GLY A N 1
ATOM 1172 C CA . GLY A 1 143 ? 14.102 27.094 21 1 77.31 143 GLY A CA 1
ATOM 1173 C C . GLY A 1 143 ? 13.602 27.156 22.438 1 77.31 143 GLY A C 1
ATOM 1174 O O . GLY A 1 143 ? 13.195 28.219 22.906 1 77.31 143 GLY A O 1
ATOM 1175 N N . ASP A 1 144 ? 13.57 26.125 23.219 1 77.62 144 ASP A N 1
ATOM 1176 C CA . ASP A 1 144 ? 13.133 26.078 24.609 1 77.62 144 ASP A CA 1
ATOM 1177 C C . ASP A 1 144 ? 14.156 26.75 25.531 1 77.62 144 ASP A C 1
ATOM 1179 O O . ASP A 1 144 ? 13.805 27.234 26.609 1 77.62 144 ASP A O 1
ATOM 1183 N N . GLY A 1 145 ? 15.359 26.641 25.266 1 69 145 GLY A N 1
ATOM 1184 C CA . GLY A 1 145 ? 16.406 27.234 26.078 1 69 145 GLY A CA 1
ATOM 1185 C C . GLY A 1 145 ? 16.484 28.75 25.938 1 69 145 GLY A C 1
ATOM 1186 O O . GLY A 1 145 ? 17.25 29.406 26.656 1 69 145 GLY A O 1
ATOM 1187 N N . GLN A 1 146 ? 15.82 29.391 25 1 55.62 146 GLN A N 1
ATOM 1188 C CA . GLN A 1 146 ? 15.758 30.844 24.938 1 55.62 146 GLN A CA 1
ATOM 1189 C C . GLN A 1 146 ? 14.523 31.375 25.641 1 55.62 146 GLN A C 1
ATOM 1191 O O . GLN A 1 146 ? 13.453 30.766 25.594 1 55.62 146 GLN A O 1
ATOM 1196 N N . MET B 1 1 ? -25.875 27.281 12.695 1 67.31 1 MET B N 1
ATOM 1197 C CA . MET B 1 1 ? -25.688 26.578 11.422 1 67.31 1 MET B CA 1
ATOM 1198 C C . MET B 1 1 ? -24.25 26.094 11.281 1 67.31 1 MET B C 1
ATOM 1200 O O . MET B 1 1 ? -24.016 24.938 10.945 1 67.31 1 MET B O 1
ATOM 1204 N N . SER B 1 2 ? -23.344 26.859 11.773 1 73.56 2 SER B N 1
ATOM 1205 C CA . SER B 1 2 ? -21.938 26.484 11.695 1 73.56 2 SER B CA 1
ATOM 1206 C C . SER B 1 2 ? -21.609 25.344 12.664 1 73.56 2 SER B C 1
ATOM 1208 O O . SER B 1 2 ? -20.922 24.391 12.297 1 73.56 2 SER B O 1
ATOM 1210 N N . ASP B 1 3 ? -22.156 25.406 13.789 1 79.31 3 ASP B N 1
ATOM 1211 C CA . ASP B 1 3 ? -21.906 24.375 14.797 1 79.31 3 ASP B CA 1
ATOM 1212 C C . ASP B 1 3 ? -22.531 23.047 14.398 1 79.31 3 ASP B C 1
ATOM 1214 O O . ASP B 1 3 ? -21.969 21.984 14.648 1 79.31 3 ASP B O 1
ATOM 1218 N N . LEU B 1 4 ? -23.641 23.109 13.781 1 76.12 4 LEU B N 1
ATOM 1219 C CA . LEU B 1 4 ? -24.344 21.906 13.312 1 76.12 4 LEU B CA 1
ATOM 1220 C C . LEU B 1 4 ? -23.547 21.234 12.203 1 76.12 4 LEU B C 1
ATOM 1222 O O . LEU B 1 4 ? -23.453 20 12.164 1 76.12 4 LEU B O 1
ATOM 1226 N N . ASN B 1 5 ? -23.047 22.016 11.336 1 77.75 5 ASN B N 1
ATOM 1227 C CA . ASN B 1 5 ? -22.234 21.5 10.227 1 77.75 5 ASN B CA 1
ATOM 1228 C C . ASN B 1 5 ? -20.953 20.828 10.727 1 77.75 5 ASN B C 1
ATOM 1230 O O . ASN B 1 5 ? -20.547 19.797 10.203 1 77.75 5 ASN B O 1
ATOM 1234 N N . LYS B 1 6 ? -20.406 21.406 11.703 1 81.81 6 LYS B N 1
ATOM 1235 C CA . LYS B 1 6 ? -19.203 20.812 12.281 1 81.81 6 LYS B CA 1
ATOM 1236 C C . LYS B 1 6 ? -19.5 19.484 12.945 1 81.81 6 LYS B C 1
ATOM 1238 O O . LYS B 1 6 ? -18.734 18.531 12.82 1 81.81 6 LYS B O 1
ATOM 1243 N N . ASP B 1 7 ? -20.547 19.516 13.57 1 88.75 7 ASP B N 1
ATOM 1244 C CA . ASP B 1 7 ? -20.953 18.281 14.227 1 88.75 7 ASP B CA 1
ATOM 1245 C C . ASP B 1 7 ? -21.266 17.188 13.203 1 88.75 7 ASP B C 1
ATOM 1247 O O . ASP B 1 7 ? -20.906 16.031 13.406 1 88.75 7 ASP B O 1
ATOM 1251 N N . THR B 1 8 ? -21.859 17.578 12.133 1 88.44 8 THR B N 1
ATOM 1252 C CA . THR B 1 8 ? -22.172 16.609 11.078 1 88.44 8 THR B CA 1
ATOM 1253 C C . THR B 1 8 ? -20.906 16.125 10.383 1 88.44 8 THR B C 1
ATOM 1255 O O . THR B 1 8 ? -20.797 14.953 10.023 1 88.44 8 THR B O 1
ATOM 1258 N N . ALA B 1 9 ? -20.047 17.031 10.227 1 90.31 9 ALA B N 1
ATOM 1259 C CA . ALA B 1 9 ? -18.766 16.625 9.625 1 90.31 9 ALA B CA 1
ATOM 1260 C C . ALA B 1 9 ? -18.047 15.602 10.508 1 90.31 9 ALA B C 1
ATOM 1262 O O . ALA B 1 9 ? -17.5 14.617 10.008 1 90.31 9 ALA B O 1
ATOM 1263 N N . ARG B 1 10 ? -18.094 15.898 11.727 1 93.19 10 ARG B N 1
ATOM 1264 C CA . ARG B 1 10 ? -17.469 14.984 12.68 1 93.19 10 ARG B CA 1
ATOM 1265 C C . ARG B 1 10 ? -18.141 13.617 12.648 1 93.19 10 ARG B C 1
ATOM 1267 O O . ARG B 1 10 ? -17.469 12.594 12.789 1 93.19 10 ARG B O 1
ATOM 1274 N N . TYR B 1 11 ? -19.406 13.672 12.492 1 95.12 11 TYR B N 1
ATOM 1275 C CA . TYR B 1 11 ? -20.172 12.438 12.383 1 95.12 11 TYR B CA 1
ATOM 1276 C C . TYR B 1 11 ? -19.703 11.609 11.195 1 95.12 11 TYR B C 1
ATOM 1278 O O . TYR B 1 11 ? -19.438 10.406 11.328 1 95.12 11 TYR B O 1
ATOM 1286 N N . TRP B 1 12 ? -19.562 12.156 10.117 1 96.19 12 TRP B N 1
ATOM 1287 C CA . TRP B 1 12 ? -19.156 11.445 8.906 1 96.19 12 TRP B CA 1
ATOM 1288 C C . TRP B 1 12 ? -17.703 11.016 8.977 1 96.19 12 TRP B C 1
ATOM 1290 O O . TRP B 1 12 ? -17.328 9.977 8.43 1 96.19 12 TRP B O 1
ATOM 1300 N N . ILE B 1 13 ? -16.891 11.742 9.641 1 97 13 ILE B N 1
ATOM 1301 C CA . ILE B 1 13 ? -15.484 11.375 9.828 1 97 13 ILE B CA 1
ATOM 1302 C C . ILE B 1 13 ? -15.391 10.125 10.695 1 97 13 ILE B C 1
ATOM 1304 O O . ILE B 1 13 ? -14.625 9.211 10.391 1 97 13 ILE B O 1
ATOM 1308 N N . THR B 1 14 ? -16.172 10.094 11.711 1 97.31 14 THR B N 1
ATOM 1309 C CA . THR B 1 14 ? -16.188 8.938 12.594 1 97.31 14 THR B CA 1
ATOM 1310 C C . THR B 1 14 ? -16.703 7.695 11.875 1 97.31 14 THR B C 1
ATOM 1312 O O . THR B 1 14 ? -16.172 6.598 12.047 1 97.31 14 THR B O 1
ATOM 1315 N N . ARG B 1 15 ? -17.703 7.91 11.117 1 97.75 15 ARG B N 1
ATOM 1316 C CA . ARG B 1 15 ? -18.25 6.805 10.344 1 97.75 15 ARG B CA 1
ATOM 1317 C C . ARG B 1 15 ? -17.234 6.305 9.32 1 97.75 15 ARG B C 1
ATOM 1319 O O . ARG B 1 15 ? -17.078 5.098 9.133 1 97.75 15 ARG B O 1
ATOM 1326 N N . HIS B 1 16 ? -16.625 7.219 8.625 1 98.12 16 HIS B N 1
ATOM 1327 C CA . HIS B 1 16 ? -15.562 6.852 7.688 1 98.12 16 HIS B CA 1
ATOM 1328 C C . HIS B 1 16 ? -14.492 6.008 8.367 1 98.12 16 HIS B C 1
ATOM 1330 O O . HIS B 1 16 ? -14.117 4.945 7.863 1 98.12 16 HIS B O 1
ATOM 1336 N N . ALA B 1 17 ? -14.07 6.43 9.508 1 98.31 17 ALA B N 1
ATOM 1337 C CA . ALA B 1 17 ? -13.039 5.707 10.25 1 98.31 17 ALA B CA 1
ATOM 1338 C C . ALA B 1 17 ? -13.516 4.309 10.633 1 98.31 17 ALA B C 1
ATOM 1340 O O . ALA B 1 17 ? -12.766 3.338 10.516 1 98.31 17 ALA B O 1
ATOM 1341 N N . PHE B 1 18 ? -14.75 4.254 11.07 1 98.56 18 PHE B N 1
ATOM 1342 C CA . PHE B 1 18 ? -15.32 2.967 11.453 1 98.56 18 PHE B CA 1
ATOM 1343 C C . PHE B 1 18 ? -15.258 1.979 10.297 1 98.56 18 PHE B C 1
ATOM 1345 O O . PHE B 1 18 ? -14.789 0.85 10.461 1 98.56 18 PHE B O 1
ATOM 1352 N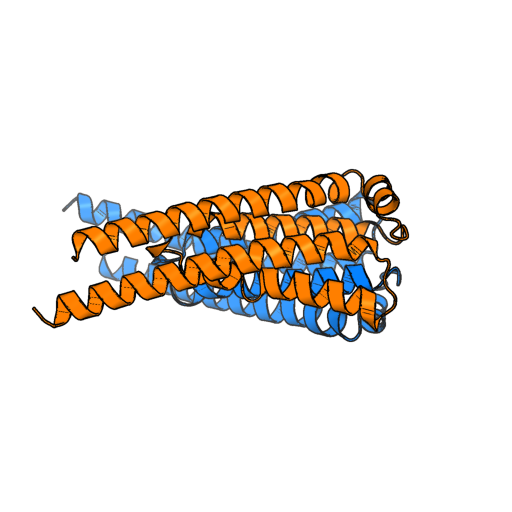 N . PHE B 1 19 ? -15.648 2.336 9.172 1 98.56 19 PHE B N 1
ATOM 1353 C CA . PHE B 1 19 ? -15.742 1.422 8.039 1 98.56 19 PHE B CA 1
ATOM 1354 C C . PHE B 1 19 ? -14.352 1.121 7.473 1 98.56 19 PHE B C 1
ATOM 1356 O O . PHE B 1 19 ? -14.117 0.038 6.938 1 98.56 19 PHE B O 1
ATOM 1363 N N . VAL B 1 20 ? -13.445 2.041 7.586 1 98.56 20 VAL B N 1
ATOM 1364 C CA . VAL B 1 20 ? -12.07 1.733 7.203 1 98.56 20 VAL B CA 1
ATOM 1365 C C . VAL B 1 20 ? -11.516 0.634 8.102 1 98.56 20 VAL B C 1
ATOM 1367 O O . VAL B 1 20 ? -10.859 -0.296 7.629 1 98.56 20 VAL B O 1
ATOM 1370 N N . TRP B 1 21 ? -11.844 0.677 9.414 1 98.62 21 TRP B N 1
ATOM 1371 C CA . TRP B 1 21 ? -11.406 -0.37 10.336 1 98.62 21 TRP B CA 1
ATOM 1372 C C . TRP B 1 21 ? -12.031 -1.711 9.969 1 98.62 21 TRP B C 1
ATOM 1374 O O . TRP B 1 21 ? -11.375 -2.75 10.031 1 98.62 21 TRP B O 1
ATOM 1384 N N . VAL B 1 22 ? -13.266 -1.644 9.656 1 98.56 22 VAL B N 1
ATOM 1385 C CA . VAL B 1 22 ? -13.93 -2.861 9.203 1 98.56 22 VAL B CA 1
ATOM 1386 C C . VAL B 1 22 ? -13.203 -3.428 7.984 1 98.56 22 VAL B C 1
ATOM 1388 O O . VAL B 1 22 ? -12.969 -4.633 7.902 1 98.56 22 VAL B O 1
ATOM 1391 N N . GLY B 1 23 ? -12.898 -2.549 7.062 1 98.44 23 GLY B N 1
ATOM 1392 C CA . GLY B 1 23 ? -12.148 -2.969 5.887 1 98.44 23 GLY B CA 1
ATOM 1393 C C . GLY B 1 23 ? -10.805 -3.582 6.227 1 98.44 23 GLY B C 1
ATOM 1394 O O . GLY B 1 23 ? -10.391 -4.566 5.605 1 98.44 23 GLY B O 1
ATOM 1395 N N . ILE B 1 24 ? -10.086 -3.057 7.156 1 98.56 24 ILE B N 1
ATOM 1396 C CA . ILE B 1 24 ? -8.789 -3.572 7.59 1 98.56 24 ILE B CA 1
ATOM 1397 C C . ILE B 1 24 ? -8.969 -4.965 8.195 1 98.56 24 ILE B C 1
ATOM 1399 O O . ILE B 1 24 ? -8.195 -5.879 7.898 1 98.56 24 ILE B O 1
ATOM 1403 N N . VAL B 1 25 ? -10 -5.137 8.984 1 98.44 25 VAL B N 1
ATOM 1404 C CA . VAL B 1 25 ? -10.281 -6.434 9.586 1 98.44 25 VAL B CA 1
ATOM 1405 C C . VAL B 1 25 ? -10.578 -7.457 8.5 1 98.44 25 VAL B C 1
ATOM 1407 O O . VAL B 1 25 ? -10.086 -8.586 8.547 1 98.44 25 VAL B O 1
ATOM 1410 N N . LEU B 1 26 ? -11.336 -7.074 7.531 1 97.94 26 LEU B N 1
ATOM 1411 C CA . LEU B 1 26 ? -11.664 -7.973 6.426 1 97.94 26 LEU B CA 1
ATOM 1412 C C . LEU B 1 26 ? -10.414 -8.328 5.629 1 97.94 26 LEU B C 1
ATOM 1414 O O . LEU B 1 26 ? -10.273 -9.461 5.164 1 97.94 26 LEU B O 1
ATOM 1418 N N . ASN B 1 27 ? -9.555 -7.34 5.41 1 98.31 27 ASN B N 1
ATOM 1419 C CA . ASN B 1 27 ? -8.273 -7.645 4.777 1 98.31 27 ASN B CA 1
ATOM 1420 C C . ASN B 1 27 ? -7.508 -8.719 5.551 1 98.31 27 ASN B C 1
ATOM 1422 O O . ASN B 1 27 ? -6.961 -9.648 4.957 1 98.31 27 ASN B O 1
ATOM 1426 N N . PHE B 1 28 ? -7.535 -8.625 6.871 1 98.06 28 PHE B N 1
ATOM 1427 C CA . PHE B 1 28 ? -6.738 -9.531 7.691 1 98.06 28 PHE B CA 1
ATOM 1428 C C . PHE B 1 28 ? -7.344 -10.93 7.699 1 98.06 28 PHE B C 1
ATOM 1430 O O . PHE B 1 28 ? -6.637 -11.914 7.922 1 98.06 28 PHE B O 1
ATOM 1437 N N . LEU B 1 29 ? -8.609 -10.984 7.438 1 95.38 29 LEU B N 1
ATOM 1438 C CA . LEU B 1 29 ? -9.234 -12.289 7.27 1 95.38 29 LEU B CA 1
ATOM 1439 C C . LEU B 1 29 ? -8.672 -13.008 6.043 1 95.38 29 LEU B C 1
ATOM 1441 O O . LEU B 1 29 ? -8.656 -14.234 5.996 1 95.38 29 LEU B O 1
ATOM 1445 N N . PHE B 1 30 ? -8.188 -12.281 5.086 1 94.25 30 PHE B N 1
ATOM 1446 C CA . PHE B 1 30 ? -7.551 -12.867 3.91 1 94.25 30 PHE B CA 1
ATOM 1447 C C . PHE B 1 30 ? -6.047 -13 4.121 1 94.25 30 PHE B C 1
ATOM 1449 O O . PHE B 1 30 ? -5.441 -13.992 3.707 1 94.25 30 PHE B O 1
ATOM 1456 N N . ILE B 1 31 ? -5.461 -11.984 4.742 1 96.81 31 ILE B N 1
ATOM 1457 C CA . ILE B 1 31 ? -4.012 -11.883 4.871 1 96.81 31 ILE B CA 1
ATOM 1458 C C . ILE B 1 31 ? -3.48 -13.039 5.711 1 96.81 31 ILE B C 1
ATOM 1460 O O . ILE B 1 31 ? -2.531 -13.719 5.312 1 96.81 31 ILE B O 1
ATOM 1464 N N . ILE B 1 32 ? -4.062 -13.273 6.777 1 95.94 32 ILE B N 1
ATOM 1465 C CA . ILE B 1 32 ? -3.541 -14.234 7.742 1 95.94 32 ILE B CA 1
ATOM 1466 C C . ILE B 1 32 ? -3.504 -15.625 7.113 1 95.94 32 ILE B C 1
ATOM 1468 O O . ILE B 1 32 ? -2.441 -16.25 7.027 1 95.94 32 ILE B O 1
ATOM 1472 N N . PRO B 1 33 ? -4.582 -16.125 6.641 1 93.12 33 PRO B N 1
ATOM 1473 C CA . PRO B 1 33 ? -4.508 -17.469 6.059 1 93.12 33 PRO B CA 1
ATOM 1474 C C . PRO B 1 33 ? -3.666 -17.516 4.785 1 93.12 33 PRO B C 1
ATOM 1476 O O . PRO B 1 33 ? -3.008 -18.516 4.512 1 93.12 33 PRO B O 1
ATOM 1479 N N . LEU B 1 34 ? -3.68 -16.516 4.031 1 91.75 34 LEU B N 1
ATOM 1480 C CA . LEU B 1 34 ? -2.904 -16.5 2.795 1 91.75 34 LEU B CA 1
ATOM 1481 C C . LEU B 1 34 ? -1.408 -16.5 3.094 1 91.75 34 LEU B C 1
ATOM 1483 O O . LEU B 1 34 ? -0.611 -17.016 2.309 1 91.75 34 LEU B O 1
ATOM 1487 N N . PHE B 1 35 ? -1.119 -15.945 4.215 1 92.38 35 PHE B N 1
ATOM 1488 C CA . PHE B 1 35 ? 0.288 -15.844 4.586 1 92.38 35 PHE B CA 1
ATOM 1489 C C . PHE B 1 35 ? 0.776 -17.141 5.223 1 92.38 35 PHE B C 1
ATOM 1491 O O . PHE B 1 35 ? 1.854 -17.641 4.891 1 92.38 35 PHE B O 1
ATOM 1498 N N . PHE B 1 36 ? 0.007 -17.75 6.066 1 92 36 PHE B N 1
ATOM 1499 C CA . PHE B 1 36 ? 0.475 -18.875 6.867 1 92 36 PHE B CA 1
ATOM 1500 C C . PHE B 1 36 ? -0.082 -20.203 6.332 1 92 36 PHE B C 1
ATOM 1502 O O . PHE B 1 36 ? 0.548 -21.25 6.473 1 92 36 PHE B O 1
ATOM 1509 N N . TYR B 1 37 ? -1.27 -20.156 5.762 1 90.62 37 TYR B N 1
ATOM 1510 C CA . TYR B 1 37 ? -1.924 -21.359 5.262 1 90.62 37 TYR B CA 1
ATOM 1511 C C . TYR B 1 37 ? -2.48 -21.141 3.861 1 90.62 37 TYR B C 1
ATOM 1513 O O . TYR B 1 37 ? -3.67 -21.359 3.619 1 90.62 37 TYR B O 1
ATOM 1521 N N . PRO B 1 38 ? -1.582 -20.797 2.955 1 87.19 38 PRO B N 1
ATOM 1522 C CA . PRO B 1 38 ? -2.09 -20.422 1.631 1 87.19 38 PRO B CA 1
ATOM 1523 C C . PRO B 1 38 ? -2.791 -21.594 0.927 1 87.19 38 PRO B C 1
ATOM 1525 O O . PRO B 1 38 ? -3.789 -21.375 0.232 1 87.19 38 PRO B O 1
ATOM 1528 N N . ARG B 1 39 ? -2.406 -22.828 1.138 1 86.75 39 ARG B N 1
ATOM 1529 C CA . ARG B 1 39 ? -3.049 -23.969 0.504 1 86.75 39 ARG B CA 1
ATOM 1530 C C . ARG B 1 39 ? -4.484 -24.125 0.986 1 86.75 39 ARG B C 1
ATOM 1532 O O . ARG B 1 39 ? -5.402 -24.312 0.179 1 86.75 39 ARG B O 1
ATOM 1539 N N . TRP B 1 40 ? -4.605 -24.078 2.172 1 84.12 40 TRP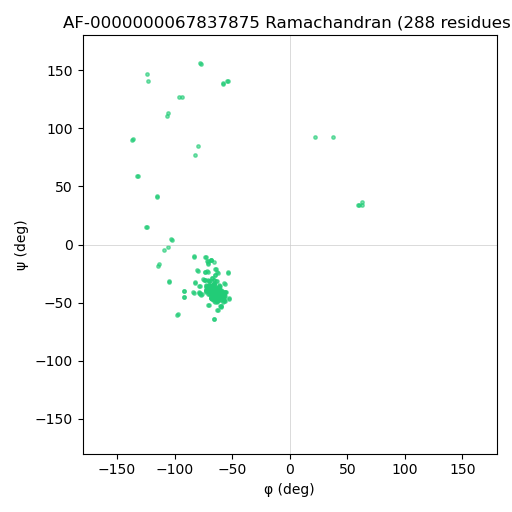 B N 1
ATOM 1540 C CA . TRP B 1 40 ? -5.934 -24.219 2.764 1 84.12 40 TRP B CA 1
ATOM 1541 C C . TRP B 1 40 ? -6.855 -23.094 2.287 1 84.12 40 TRP B C 1
ATOM 1543 O O . TRP B 1 40 ? -7.992 -23.359 1.885 1 84.12 40 TRP B O 1
ATOM 1553 N N . MET B 1 41 ? -6.445 -21.891 2.324 1 79.12 41 MET B N 1
ATOM 1554 C CA . MET B 1 41 ? -7.23 -20.719 1.948 1 79.12 41 MET B CA 1
ATOM 1555 C C . MET B 1 41 ? -7.621 -20.766 0.476 1 79.12 41 MET B C 1
ATOM 1557 O O . MET B 1 41 ? -8.781 -20.531 0.129 1 79.12 41 MET B O 1
ATOM 1561 N N . LEU B 1 42 ? -6.742 -21.078 -0.302 1 83.25 42 LEU B N 1
ATOM 1562 C CA . LEU B 1 42 ? -7 -21.094 -1.737 1 83.25 42 LEU B CA 1
ATOM 1563 C C . LEU B 1 42 ? -7.934 -22.234 -2.113 1 83.25 42 LEU B C 1
ATOM 1565 O O . LEU B 1 42 ? -8.773 -22.094 -3.004 1 83.25 42 LEU B O 1
ATOM 1569 N N . ASN B 1 43 ? -7.785 -23.312 -1.424 1 82.19 43 ASN B N 1
ATOM 1570 C CA . ASN B 1 43 ? -8.727 -24.406 -1.627 1 82.19 43 ASN B CA 1
ATOM 1571 C C . ASN B 1 43 ? -10.148 -24.016 -1.237 1 82.19 43 ASN B C 1
ATOM 1573 O O . ASN B 1 43 ? -11.109 -24.375 -1.911 1 82.19 43 ASN B O 1
ATOM 1577 N N . LEU B 1 44 ? -10.219 -23.328 -0.221 1 80.62 44 LEU B N 1
ATOM 1578 C CA . LEU B 1 44 ? -11.516 -22.859 0.26 1 80.62 44 LEU B CA 1
ATOM 1579 C C . LEU B 1 44 ? -12.234 -22.047 -0.818 1 80.62 44 LEU B C 1
ATOM 1581 O O . LEU B 1 44 ? -13.453 -22.156 -0.964 1 80.62 44 LEU B O 1
ATOM 1585 N N . PHE B 1 45 ? -11.477 -21.344 -1.604 1 78.56 45 PHE B N 1
ATOM 1586 C CA . PHE B 1 45 ? -12.055 -20.484 -2.629 1 78.56 45 PHE B CA 1
ATOM 1587 C C . PHE B 1 45 ? -11.945 -21.141 -4.004 1 78.56 45 PHE B C 1
ATOM 1589 O O . PHE B 1 45 ? -12.25 -20.5 -5.02 1 78.56 45 PHE B O 1
ATOM 1596 N N . GLU B 1 46 ? -11.438 -22.391 -4.02 1 80.62 46 GLU B N 1
ATOM 1597 C CA . GLU B 1 46 ? -11.32 -23.172 -5.246 1 80.62 46 GLU B CA 1
ATOM 1598 C C . GLU B 1 46 ? -10.375 -22.5 -6.242 1 80.62 46 GLU B C 1
ATOM 1600 O O . GLU B 1 46 ? -10.664 -22.438 -7.438 1 80.62 46 GLU B O 1
ATOM 1605 N N . ILE B 1 47 ? -9.383 -21.922 -5.699 1 72.38 47 ILE B N 1
ATOM 1606 C CA . ILE B 1 47 ? -8.328 -21.312 -6.504 1 72.38 47 ILE B CA 1
ATOM 1607 C C . ILE B 1 47 ? -7.164 -22.297 -6.656 1 72.38 47 ILE B C 1
ATOM 1609 O O . ILE B 1 47 ? -6.695 -22.859 -5.668 1 72.38 47 ILE B O 1
ATOM 1613 N N . PRO B 1 48 ? -6.754 -22.547 -7.816 1 69.81 48 PRO B N 1
ATOM 1614 C CA . PRO B 1 48 ? -5.645 -23.484 -8.008 1 69.81 48 PRO B CA 1
ATOM 1615 C C . PRO B 1 48 ? -4.379 -23.062 -7.27 1 69.81 48 PRO B C 1
ATOM 1617 O O . PRO B 1 48 ? -4.098 -21.875 -7.145 1 69.81 48 PRO B O 1
ATOM 1620 N N . LEU B 1 49 ? -3.729 -24.172 -6.648 1 61.28 49 LEU B N 1
ATOM 1621 C CA . LEU B 1 49 ? -2.551 -24 -5.805 1 61.28 49 LEU B CA 1
ATOM 1622 C C . LEU B 1 49 ? -1.287 -23.891 -6.652 1 61.28 49 LEU B C 1
ATOM 1624 O O . LEU B 1 49 ? -0.349 -23.188 -6.293 1 61.28 49 LEU B O 1
ATOM 1628 N N . GLU B 1 50 ? -0.954 -22.781 -7.305 1 62.31 50 GLU B N 1
ATOM 1629 C CA . GLU B 1 50 ? 0.382 -22.766 -7.891 1 62.31 50 GLU B CA 1
ATOM 1630 C C . GLU B 1 50 ? 1.195 -21.578 -7.383 1 62.31 50 GLU B C 1
ATOM 1632 O O . GLU B 1 50 ? 0.646 -20.516 -7.133 1 62.31 50 GLU B O 1
ATOM 1637 N N . HIS B 1 51 ? 2.527 -21.719 -7.105 1 59.47 51 HIS B N 1
ATOM 1638 C CA . HIS B 1 51 ? 3.609 -20.922 -6.531 1 59.47 51 HIS B CA 1
ATOM 1639 C C . HIS B 1 51 ? 3.104 -20.062 -5.383 1 59.47 51 HIS B C 1
ATOM 1641 O O . HIS B 1 51 ? 2.717 -18.906 -5.598 1 59.47 51 HIS B O 1
ATOM 1647 N N . LEU B 1 52 ? 3.152 -20.469 -4.184 1 83.19 52 LEU B N 1
ATOM 1648 C CA . LEU B 1 52 ? 2.6 -19.938 -2.943 1 83.19 52 LEU B CA 1
ATOM 1649 C C . LEU B 1 52 ? 3.303 -18.641 -2.551 1 83.19 52 LEU B C 1
ATOM 1651 O O . LEU B 1 52 ? 2.75 -17.844 -1.798 1 83.19 52 LEU B O 1
ATOM 1655 N N . ILE B 1 53 ? 4.453 -18.422 -3.248 1 87.62 53 ILE B N 1
ATOM 1656 C CA . ILE B 1 53 ? 5.227 -17.266 -2.836 1 87.62 53 ILE B CA 1
ATOM 1657 C C . ILE B 1 53 ? 4.512 -15.984 -3.279 1 87.62 53 ILE B C 1
ATOM 1659 O O . ILE B 1 53 ? 4.504 -14.984 -2.559 1 87.62 53 ILE B O 1
ATOM 1663 N N . TRP B 1 54 ? 3.918 -15.984 -4.48 1 88.75 54 TRP B N 1
ATOM 1664 C CA . TRP B 1 54 ? 3.225 -14.805 -4.98 1 88.75 54 TRP B CA 1
ATOM 1665 C C . TRP B 1 54 ? 1.962 -14.531 -4.172 1 88.75 54 TRP B C 1
ATOM 1667 O O . TRP B 1 54 ? 1.587 -13.375 -3.967 1 88.75 54 TRP B O 1
ATOM 1677 N N . ALA B 1 55 ? 1.292 -15.594 -3.773 1 89.25 55 ALA B N 1
ATOM 1678 C CA . ALA B 1 55 ? 0.134 -15.43 -2.898 1 89.25 55 ALA B CA 1
ATOM 1679 C C . ALA B 1 55 ? 0.542 -14.836 -1.552 1 89.25 55 ALA B C 1
ATOM 1681 O O . ALA B 1 55 ? -0.104 -13.914 -1.048 1 89.25 55 ALA B O 1
ATOM 1682 N N . ARG B 1 56 ? 1.632 -15.32 -0.982 1 92.62 56 ARG B N 1
ATOM 1683 C CA . ARG B 1 56 ? 2.15 -14.805 0.281 1 92.62 56 ARG B CA 1
ATOM 1684 C C . ARG B 1 56 ? 2.635 -13.367 0.13 1 92.62 56 ARG B C 1
ATOM 1686 O O . ARG B 1 56 ? 2.434 -12.539 1.021 1 92.62 56 ARG B O 1
ATOM 1693 N N . SER B 1 57 ? 3.258 -13.133 -1.002 1 93.5 57 SER B N 1
ATOM 1694 C CA . SER B 1 57 ? 3.699 -11.766 -1.278 1 93.5 57 SER B CA 1
ATOM 1695 C C . SER B 1 57 ? 2.514 -10.812 -1.37 1 93.5 57 SER B C 1
ATOM 1697 O O . SER B 1 57 ? 2.564 -9.703 -0.84 1 93.5 57 SER B O 1
ATOM 1699 N N . SER B 1 58 ? 1.45 -11.234 -2.008 1 93.88 58 SER B N 1
ATOM 1700 C CA . SER B 1 58 ? 0.234 -10.43 -2.094 1 93.88 58 SER B CA 1
ATOM 1701 C C . SER B 1 58 ? -0.347 -10.164 -0.71 1 93.88 58 SER B C 1
ATOM 1703 O O . SER B 1 58 ? -0.8 -9.055 -0.429 1 93.88 58 SER B O 1
ATOM 1705 N N . ALA B 1 59 ? -0.299 -11.188 0.129 1 96 59 ALA B N 1
ATOM 1706 C CA . ALA B 1 59 ? -0.761 -11.016 1.503 1 96 59 ALA B CA 1
ATOM 1707 C C . ALA B 1 59 ? 0.074 -9.969 2.236 1 96 59 ALA B C 1
ATOM 1709 O O . ALA B 1 59 ? -0.469 -9.117 2.936 1 96 59 ALA B O 1
ATOM 1710 N N . GLY B 1 60 ? 1.353 -10.047 2.084 1 97.62 60 GLY B N 1
ATOM 1711 C CA . GLY B 1 60 ? 2.227 -9.062 2.703 1 97.62 60 GLY B CA 1
ATOM 1712 C C . GLY B 1 60 ? 1.992 -7.648 2.193 1 97.62 60 GLY B C 1
ATOM 1713 O O . GLY B 1 60 ? 1.981 -6.695 2.975 1 97.62 60 GLY B O 1
ATOM 1714 N N . LEU B 1 61 ? 1.852 -7.512 0.892 1 98.19 61 LEU B N 1
ATOM 1715 C CA . LEU B 1 61 ? 1.604 -6.203 0.296 1 98.19 61 LEU B CA 1
ATOM 1716 C C . LEU B 1 61 ? 0.262 -5.645 0.753 1 98.19 61 LEU B C 1
ATOM 1718 O O . LEU B 1 61 ? 0.145 -4.445 1.024 1 98.19 61 LEU B O 1
ATOM 1722 N N . LEU B 1 62 ? -0.726 -6.551 0.827 1 98.31 62 LEU B N 1
ATOM 1723 C CA . LEU B 1 62 ? -2.031 -6.133 1.324 1 98.31 62 LEU B CA 1
ATOM 1724 C C . LEU B 1 62 ? -1.941 -5.684 2.779 1 98.31 62 LEU B C 1
ATOM 1726 O O . LEU B 1 62 ? -2.621 -4.734 3.184 1 98.31 62 LEU B O 1
ATOM 1730 N N . MET B 1 63 ? -1.164 -6.305 3.539 1 98.44 63 MET B N 1
ATOM 1731 C CA . MET B 1 63 ? -0.944 -5.898 4.926 1 98.44 63 MET B CA 1
ATOM 1732 C C . MET B 1 63 ? -0.345 -4.5 4.992 1 98.44 63 MET B C 1
ATOM 1734 O O . MET B 1 63 ? -0.781 -3.67 5.793 1 98.44 63 MET B O 1
ATOM 1738 N N . ILE B 1 64 ? 0.613 -4.238 4.168 1 98.56 64 ILE B N 1
ATOM 1739 C CA . ILE B 1 64 ? 1.278 -2.941 4.145 1 98.56 64 ILE B CA 1
ATOM 1740 C C . ILE B 1 64 ? 0.274 -1.854 3.766 1 98.56 64 ILE B C 1
ATOM 1742 O O . ILE B 1 64 ? 0.198 -0.815 4.426 1 98.56 64 ILE B O 1
ATOM 1746 N N . ILE B 1 65 ? -0.475 -2.064 2.746 1 98.62 65 ILE B N 1
ATOM 1747 C CA . ILE B 1 65 ? -1.494 -1.113 2.314 1 98.62 65 ILE B CA 1
ATOM 1748 C C . ILE B 1 65 ? -2.471 -0.849 3.459 1 98.62 65 ILE B C 1
ATOM 1750 O O . ILE B 1 65 ? -2.852 0.297 3.705 1 98.62 65 ILE B O 1
ATOM 1754 N N . SER B 1 66 ? -2.842 -1.889 4.191 1 98.56 66 SER B N 1
ATOM 1755 C CA . SER B 1 66 ? -3.771 -1.756 5.309 1 98.56 66 SER B CA 1
ATOM 1756 C C . SER B 1 66 ? -3.199 -0.853 6.398 1 98.56 66 SER B C 1
ATOM 1758 O O . SER B 1 66 ? -3.932 -0.074 7.016 1 98.56 66 SER B O 1
ATOM 1760 N N . VAL B 1 67 ? -1.968 -0.978 6.602 1 98.12 67 VAL B N 1
ATOM 1761 C CA . VAL B 1 67 ? -1.316 -0.141 7.605 1 98.12 67 VAL B CA 1
ATOM 1762 C C . VAL B 1 67 ? -1.352 1.32 7.16 1 98.12 67 VAL B C 1
ATOM 1764 O O . VAL B 1 67 ? -1.515 2.223 7.984 1 98.12 67 VAL B O 1
ATOM 1767 N N . PHE B 1 68 ? -1.247 1.569 5.867 1 98.25 68 PHE B N 1
ATOM 1768 C CA . PHE B 1 68 ? -1.303 2.924 5.332 1 98.25 68 PHE B CA 1
ATOM 1769 C C . PHE B 1 68 ? -2.697 3.516 5.496 1 98.25 68 PHE B C 1
ATOM 1771 O O . PHE B 1 68 ? -2.885 4.727 5.359 1 98.25 68 PHE B O 1
ATOM 1778 N N . TYR B 1 69 ? -3.662 2.686 5.816 1 98.25 69 TYR B N 1
ATOM 1779 C CA . TYR B 1 69 ? -5.027 3.166 5.996 1 98.25 69 TYR B CA 1
ATOM 1780 C C . TYR B 1 69 ? -5.227 3.73 7.398 1 98.25 69 TYR B C 1
ATOM 1782 O O . TYR B 1 69 ? -6.223 4.406 7.668 1 98.25 69 TYR B O 1
ATOM 1790 N N . ILE B 1 70 ? -4.309 3.527 8.234 1 98.19 70 ILE B N 1
ATOM 1791 C CA . ILE B 1 70 ? -4.523 3.793 9.648 1 98.19 70 ILE B CA 1
ATOM 1792 C C . ILE B 1 70 ? -4.395 5.289 9.922 1 98.19 70 ILE B C 1
ATOM 1794 O O . ILE B 1 70 ? -5.215 5.871 10.633 1 98.19 70 ILE B O 1
ATOM 1798 N N . PRO B 1 71 ? -3.441 5.945 9.32 1 97.62 71 PRO B N 1
ATOM 1799 C CA . PRO B 1 71 ? -3.225 7.348 9.695 1 97.62 71 PRO B CA 1
ATOM 1800 C C . PRO B 1 71 ? -4.465 8.211 9.484 1 97.62 71 PRO B C 1
ATOM 1802 O O . PRO B 1 71 ? -4.844 8.977 10.375 1 97.62 71 PRO B O 1
ATOM 1805 N N . PRO B 1 72 ? -5.191 8.07 8.383 1 96.81 72 PRO B N 1
ATOM 1806 C CA . PRO B 1 72 ? -6.359 8.938 8.219 1 96.81 72 PRO B CA 1
ATOM 1807 C C . PRO B 1 72 ? -7.496 8.594 9.172 1 96.81 72 PRO B C 1
ATOM 1809 O O . PRO B 1 72 ? -8.414 9.391 9.367 1 96.81 72 PRO B O 1
ATOM 1812 N N . THR B 1 73 ? -7.453 7.406 9.766 1 96.94 73 THR B N 1
ATOM 1813 C CA . THR B 1 73 ? -8.484 7.031 10.719 1 96.94 73 THR B CA 1
ATOM 1814 C C . THR B 1 73 ? -8.219 7.664 12.078 1 96.94 73 THR B C 1
ATOM 1816 O O . THR B 1 73 ? -9.133 7.809 12.898 1 96.94 73 THR B O 1
ATOM 1819 N N . ILE B 1 74 ? -7.004 8.023 12.344 1 96.31 74 ILE B N 1
ATOM 1820 C CA . ILE B 1 74 ? -6.602 8.633 13.602 1 96.31 74 ILE B CA 1
ATOM 1821 C C . ILE B 1 74 ? -6.672 10.156 13.477 1 96.31 74 ILE B C 1
ATOM 1823 O O . ILE B 1 74 ? -7.16 10.836 14.383 1 96.31 74 ILE B O 1
ATOM 1827 N N . ASP B 1 75 ? -6.184 10.688 12.43 1 96.88 75 ASP B N 1
ATOM 1828 C CA . ASP B 1 75 ? -6.176 12.117 12.141 1 96.88 75 ASP B CA 1
ATOM 1829 C C . ASP B 1 75 ? -6.566 12.383 10.688 1 96.88 75 ASP B C 1
ATOM 1831 O O . ASP B 1 75 ? -5.703 12.617 9.836 1 96.88 75 ASP B O 1
ATOM 1835 N N . PHE B 1 76 ? -7.859 12.562 10.492 1 95.44 76 PHE B N 1
ATOM 1836 C CA . PHE B 1 76 ? -8.414 12.648 9.141 1 95.44 76 PHE B CA 1
ATOM 1837 C C . PHE B 1 76 ? -7.953 13.922 8.445 1 95.44 76 PHE B C 1
ATOM 1839 O O . PHE B 1 76 ? -7.574 13.891 7.273 1 95.44 76 PHE B O 1
ATOM 1846 N N . SER B 1 77 ? -8.023 15.047 9.125 1 92.81 77 SER B N 1
ATOM 1847 C CA . SER B 1 77 ? -7.719 16.344 8.523 1 92.81 77 SER B CA 1
ATOM 1848 C C . SER B 1 77 ? -6.273 16.406 8.039 1 92.81 77 SER B C 1
ATOM 1850 O O . SER B 1 77 ? -5.996 16.969 6.977 1 92.81 77 SER B O 1
ATOM 1852 N N . ARG B 1 78 ? -5.453 15.758 8.789 1 94.81 78 ARG B N 1
ATOM 1853 C CA . ARG B 1 78 ? -4.031 15.797 8.461 1 94.81 78 ARG B CA 1
ATOM 1854 C C . ARG B 1 78 ? -3.715 14.844 7.305 1 94.81 78 ARG B C 1
ATOM 1856 O O . ARG B 1 78 ? -2.908 15.172 6.43 1 94.81 78 ARG B O 1
ATOM 1863 N N . TYR B 1 79 ? -4.363 13.75 7.246 1 96.94 79 TYR B N 1
ATOM 1864 C CA . TYR B 1 79 ? -4 12.703 6.297 1 96.94 79 TYR B CA 1
ATOM 1865 C C . TYR B 1 79 ? -5.113 12.477 5.281 1 96.94 79 TYR B C 1
ATOM 1867 O O . TYR B 1 79 ? -5.398 11.336 4.906 1 96.94 79 TYR B O 1
ATOM 1875 N N . ARG B 1 80 ? -5.68 13.492 4.84 1 94.31 80 ARG B N 1
ATOM 1876 C CA . ARG B 1 80 ? -6.816 13.445 3.924 1 94.31 80 ARG B CA 1
ATOM 1877 C C . ARG B 1 80 ? -6.434 12.773 2.609 1 94.31 80 ARG B C 1
ATOM 1879 O O . ARG B 1 80 ? -7.223 12.016 2.041 1 94.31 80 ARG B O 1
ATOM 1886 N N . ALA B 1 81 ? -5.27 13.047 2.109 1 95.56 81 ALA B N 1
ATOM 1887 C CA . ALA B 1 81 ? -4.828 12.445 0.854 1 95.56 81 ALA B CA 1
ATOM 1888 C C . ALA B 1 81 ? -4.785 10.922 0.959 1 95.56 81 ALA B C 1
ATOM 1890 O O . ALA B 1 81 ? -5.137 10.219 0.011 1 95.56 81 ALA B O 1
ATOM 1891 N N . CYS B 1 82 ? -4.359 10.414 2.09 1 96.62 82 CYS B N 1
ATOM 1892 C CA . CYS B 1 82 ? -4.277 8.977 2.311 1 96.62 82 CYS B CA 1
ATOM 1893 C C . CYS B 1 82 ? -5.664 8.344 2.312 1 96.62 82 CYS B C 1
ATOM 1895 O O . CYS B 1 82 ? -5.832 7.207 1.875 1 96.62 82 CYS B O 1
ATOM 1897 N N . ALA B 1 83 ? -6.609 9.07 2.795 1 97.5 83 ALA B N 1
ATOM 1898 C CA . ALA B 1 83 ? -7.984 8.578 2.766 1 97.5 83 ALA B CA 1
ATOM 1899 C C . ALA B 1 83 ? -8.477 8.406 1.332 1 97.5 83 ALA B C 1
ATOM 1901 O O . ALA B 1 83 ? -9.125 7.41 1.009 1 97.5 8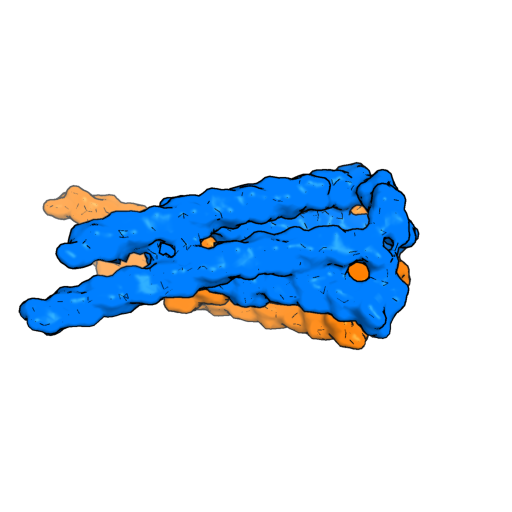3 ALA B O 1
ATOM 1902 N N . TRP B 1 84 ? -8.172 9.391 0.531 1 97.44 84 TRP B N 1
ATOM 1903 C CA . TRP B 1 84 ? -8.562 9.297 -0.872 1 97.44 84 TRP B CA 1
ATOM 1904 C C . TRP B 1 84 ? -7.805 8.18 -1.574 1 97.44 84 TRP B C 1
ATOM 1906 O O . TRP B 1 84 ? -8.367 7.469 -2.41 1 97.44 84 TRP B O 1
ATOM 1916 N N . LEU B 1 85 ? -6.527 8.016 -1.275 1 98.19 85 LEU B N 1
ATOM 1917 C CA . LEU B 1 85 ? -5.715 6.973 -1.895 1 98.19 85 LEU B CA 1
ATOM 1918 C C . LEU B 1 85 ? -6.207 5.586 -1.491 1 98.19 85 LEU B C 1
ATOM 1920 O O . LEU B 1 85 ? -6.086 4.633 -2.264 1 98.19 85 LEU B O 1
ATOM 1924 N N . ALA B 1 86 ? -6.754 5.488 -0.287 1 98.12 86 ALA B N 1
ATOM 1925 C CA . ALA B 1 86 ? -7.285 4.215 0.196 1 98.12 86 ALA B CA 1
ATOM 1926 C C . ALA B 1 86 ? -8.445 3.742 -0.671 1 98.12 86 ALA B C 1
ATOM 1928 O O . ALA B 1 86 ? -8.766 2.551 -0.701 1 98.12 86 ALA B O 1
ATOM 1929 N N . ILE B 1 87 ? -9.055 4.734 -1.327 1 98.12 87 ILE B N 1
ATOM 1930 C CA . ILE B 1 87 ? -10.156 4.395 -2.223 1 98.12 87 ILE B CA 1
ATOM 1931 C C . ILE B 1 87 ? -9.648 4.324 -3.66 1 98.12 87 ILE B C 1
ATOM 1933 O O . ILE B 1 87 ? -9.781 3.291 -4.32 1 98.12 87 ILE B O 1
ATOM 1937 N N . PHE B 1 88 ? -9.141 5.523 -4.062 1 95.44 88 PHE B N 1
ATOM 1938 C CA . PHE B 1 88 ? -8.477 5.609 -5.355 1 95.44 88 PHE B CA 1
ATOM 1939 C C . PHE B 1 88 ? -6.965 5.719 -5.188 1 95.44 88 PHE B C 1
ATOM 1941 O O . PHE B 1 88 ? -6.469 6.695 -4.625 1 95.44 88 PHE B O 1
ATOM 1948 N N . PRO B 1 89 ? -6.375 4.789 -5.586 1 96.31 89 PRO B N 1
ATOM 1949 C CA . PRO B 1 89 ? -6.629 3.656 -6.48 1 96.31 89 PRO B CA 1
ATOM 1950 C C . PRO B 1 89 ? -6.82 2.342 -5.73 1 96.31 89 PRO B C 1
ATOM 1952 O O . PRO B 1 89 ? -7.168 1.324 -6.336 1 96.31 89 PRO B O 1
ATOM 1955 N N . SER B 1 90 ? -6.723 2.236 -4.461 1 98.25 90 SER B N 1
ATOM 1956 C CA . SER B 1 90 ? -6.543 0.999 -3.711 1 98.25 90 SER B CA 1
ATOM 1957 C C . SER B 1 90 ? -7.766 0.093 -3.838 1 98.25 90 SER B C 1
ATOM 1959 O O . SER B 1 90 ? -7.777 -0.831 -4.652 1 98.25 90 SER B O 1
ATOM 1961 N N . ARG B 1 91 ? -8.945 0.528 -3.334 1 98.5 91 ARG B N 1
ATOM 1962 C CA . ARG B 1 91 ? -10.156 -0.289 -3.338 1 98.5 91 ARG B CA 1
ATOM 1963 C C . ARG B 1 91 ? -10.719 -0.418 -4.746 1 98.5 91 ARG B C 1
ATOM 1965 O O . ARG B 1 91 ? -11.281 -1.459 -5.102 1 98.5 91 ARG B O 1
ATOM 1972 N N . THR B 1 92 ? -10.586 0.643 -5.5 1 98.06 92 THR B N 1
ATOM 1973 C CA . THR B 1 92 ? -11.094 0.604 -6.863 1 98.06 92 THR B CA 1
ATOM 1974 C C . THR B 1 92 ? -10.305 -0.386 -7.711 1 98.06 92 THR B C 1
ATOM 1976 O O . THR B 1 92 ? -10.875 -1.116 -8.523 1 98.06 92 THR B O 1
ATOM 1979 N N . PHE B 1 93 ? -9 -0.38 -7.52 1 97.94 93 PHE B N 1
ATOM 1980 C CA . PHE B 1 93 ? -8.164 -1.322 -8.266 1 97.94 93 PHE B CA 1
ATOM 1981 C C . PHE B 1 93 ? -8.57 -2.76 -7.949 1 97.94 93 PHE B C 1
ATOM 1983 O O . PHE B 1 93 ? -8.805 -3.555 -8.859 1 97.94 93 PHE B O 1
ATOM 1990 N N . GLY B 1 94 ? -8.609 -3.146 -6.633 1 97.31 94 GLY B N 1
ATOM 1991 C CA . GLY B 1 94 ? -8.953 -4.512 -6.266 1 97.31 94 GLY B CA 1
ATOM 1992 C C . GLY B 1 94 ? -10.305 -4.945 -6.801 1 97.31 94 GLY B C 1
ATOM 1993 O O . GLY B 1 94 ? -10.445 -6.047 -7.34 1 97.31 94 GLY B O 1
ATOM 1994 N N . ALA B 1 95 ? -11.242 -4.066 -6.688 1 98.38 95 ALA B N 1
ATOM 1995 C CA . ALA B 1 95 ? -12.602 -4.379 -7.133 1 98.38 95 ALA B CA 1
ATOM 1996 C C . ALA B 1 95 ? -12.648 -4.609 -8.641 1 98.38 95 ALA B C 1
ATOM 1998 O O . ALA B 1 95 ? -13.219 -5.598 -9.102 1 98.38 95 ALA B O 1
ATOM 1999 N N . THR B 1 96 ? -12.039 -3.744 -9.391 1 98.19 96 THR B N 1
ATOM 2000 C CA . THR B 1 96 ? -12.109 -3.822 -10.852 1 98.19 96 THR B CA 1
ATOM 2001 C C . THR B 1 96 ? -11.203 -4.934 -11.375 1 98.19 96 THR B C 1
ATOM 2003 O O . THR B 1 96 ? -11.602 -5.699 -12.25 1 98.19 96 THR B O 1
ATOM 2006 N N . PHE B 1 97 ? -10.047 -5.027 -10.844 1 98 97 PHE B N 1
ATOM 2007 C CA . PHE B 1 97 ? -9.062 -5.996 -11.32 1 98 97 PHE B CA 1
ATOM 2008 C C . PHE B 1 97 ? -9.594 -7.418 -11.18 1 98 97 PHE B C 1
ATOM 2010 O O . PHE B 1 97 ? -9.586 -8.188 -12.141 1 98 97 PHE B O 1
ATOM 2017 N N . PHE B 1 98 ? -10.055 -7.789 -9.961 1 96.69 98 PHE B N 1
ATOM 2018 C CA . PHE B 1 98 ? -10.469 -9.172 -9.719 1 96.69 98 PHE B CA 1
ATOM 2019 C C . PHE B 1 98 ? -11.797 -9.461 -10.398 1 96.69 98 PHE B C 1
ATOM 2021 O O . PHE B 1 98 ? -12.047 -10.594 -10.82 1 96.69 98 PHE B O 1
ATOM 2028 N N . THR B 1 99 ? -12.641 -8.398 -10.516 1 97.81 99 THR B N 1
ATOM 2029 C CA . THR B 1 99 ? -13.875 -8.594 -11.266 1 97.81 99 THR B CA 1
ATOM 2030 C C . THR B 1 99 ? -13.57 -8.898 -12.734 1 97.81 99 THR B C 1
ATOM 2032 O O . THR B 1 99 ? -14.078 -9.875 -13.289 1 97.81 99 THR B O 1
ATOM 2035 N N . LEU B 1 100 ? -12.695 -8.094 -13.32 1 97.31 100 LEU B N 1
ATOM 2036 C CA . LEU B 1 100 ? -12.344 -8.289 -14.719 1 97.31 100 LEU B CA 1
ATOM 2037 C C . LEU B 1 100 ? -11.602 -9.609 -14.914 1 97.31 100 LEU B C 1
ATOM 2039 O O . LEU B 1 100 ? -11.789 -10.289 -15.922 1 97.31 100 LEU B O 1
ATOM 2043 N N . ALA B 1 101 ? -10.789 -9.953 -13.984 1 94.06 101 ALA B N 1
ATOM 2044 C CA . ALA B 1 101 ? -10.039 -11.203 -14.062 1 94.06 101 ALA B CA 1
ATOM 2045 C C . ALA B 1 101 ? -10.977 -12.406 -14.141 1 94.06 101 ALA B C 1
ATOM 2047 O O . ALA B 1 101 ? -10.758 -13.328 -14.922 1 94.06 101 ALA B O 1
ATOM 2048 N N . VAL B 1 102 ? -12.008 -12.336 -13.352 1 93.31 102 VAL B N 1
ATOM 2049 C CA . VAL B 1 102 ? -12.945 -13.453 -13.297 1 93.31 102 VAL B CA 1
ATOM 2050 C C . VAL B 1 102 ? -13.867 -13.414 -14.516 1 93.31 102 VAL B C 1
ATOM 2052 O O . VAL B 1 102 ? -14.07 -14.43 -15.18 1 93.31 102 VAL B O 1
ATOM 2055 N N . LEU B 1 103 ? -14.328 -12.305 -14.867 1 96.25 103 LEU B N 1
ATOM 2056 C CA . LEU B 1 103 ? -15.367 -12.188 -15.883 1 96.25 103 LEU B CA 1
ATOM 2057 C C . LEU B 1 103 ? -14.766 -12.25 -17.281 1 96.25 103 LEU B C 1
ATOM 2059 O O . LEU B 1 103 ? -15.383 -12.781 -18.203 1 96.25 103 LEU B O 1
ATOM 2063 N N . LEU B 1 104 ? -13.555 -11.75 -17.438 1 95.19 104 LEU B N 1
ATOM 2064 C CA . LEU B 1 104 ? -13.031 -11.586 -18.797 1 95.19 104 LEU B CA 1
ATOM 2065 C C . LEU B 1 104 ? -11.844 -12.508 -19.031 1 95.19 104 LEU B C 1
ATOM 2067 O O . LEU B 1 104 ? -11.492 -12.797 -20.172 1 95.19 104 LEU B O 1
ATOM 2071 N N . PHE B 1 105 ? -11.25 -12.992 -17.969 1 90.31 105 PHE B N 1
ATOM 2072 C CA . PHE B 1 105 ? -10.016 -13.742 -18.172 1 90.31 105 PHE B CA 1
ATOM 2073 C C . PHE B 1 105 ? -10.117 -15.141 -17.562 1 90.31 105 PHE B C 1
ATOM 2075 O O . PHE B 1 105 ? -9.102 -15.758 -17.234 1 90.31 105 PHE B O 1
ATOM 2082 N N . ASN B 1 106 ? -11.312 -15.539 -17.266 1 90.94 106 ASN B N 1
ATOM 2083 C CA . ASN B 1 106 ? -11.633 -16.906 -16.859 1 90.94 106 ASN B CA 1
ATOM 2084 C C . ASN B 1 106 ? -10.875 -17.312 -15.594 1 90.94 106 ASN B C 1
ATOM 2086 O O . ASN B 1 106 ? -10.391 -18.438 -15.492 1 90.94 106 ASN B O 1
ATOM 2090 N N . GLN B 1 107 ? -10.648 -16.344 -14.695 1 90.94 107 GLN B N 1
ATOM 2091 C CA . GLN B 1 107 ? -10.047 -16.688 -13.406 1 90.94 107 GLN B CA 1
ATOM 2092 C C . GLN B 1 107 ? -11.078 -17.312 -12.469 1 90.94 107 GLN B C 1
ATOM 2094 O O . GLN B 1 107 ? -12.281 -17.172 -12.68 1 90.94 107 GLN B O 1
ATOM 2099 N N . PRO B 1 108 ? -10.617 -18.109 -11.492 1 88.88 108 PRO B N 1
ATOM 2100 C CA . PRO B 1 108 ? -11.547 -18.734 -10.555 1 88.88 108 PRO B CA 1
ATOM 2101 C C . PRO B 1 108 ? -12.477 -17.734 -9.883 1 88.88 108 PRO B C 1
ATOM 2103 O O . PRO B 1 108 ? -12.047 -16.641 -9.523 1 88.88 108 PRO B O 1
ATOM 2106 N N . PRO B 1 109 ? -13.734 -18.078 -9.688 1 91.94 109 PRO B N 1
ATOM 2107 C CA . PRO B 1 109 ? -14.727 -17.156 -9.117 1 91.94 109 PRO B CA 1
ATOM 2108 C C . PRO B 1 109 ? -14.406 -16.781 -7.676 1 91.94 109 PRO B C 1
ATOM 2110 O O . PRO B 1 109 ? -14.891 -15.75 -7.184 1 91.94 109 PRO B O 1
ATOM 2113 N N . GLY B 1 110 ? -13.625 -17.562 -7.012 1 89.94 110 GLY B N 1
ATOM 2114 C CA . GLY B 1 110 ? -13.258 -17.25 -5.641 1 89.94 110 GLY B CA 1
ATOM 2115 C C . GLY B 1 110 ? -12.672 -15.867 -5.484 1 89.94 110 GLY B C 1
ATOM 2116 O O . GLY B 1 110 ? -12.797 -15.242 -4.426 1 89.94 110 GLY B O 1
ATOM 2117 N N . PHE B 1 111 ? -12.094 -15.297 -6.551 1 92.25 111 PHE B N 1
ATOM 2118 C CA . PHE B 1 111 ? -11.461 -13.984 -6.516 1 92.25 111 PHE B CA 1
ATOM 2119 C C . PHE B 1 111 ? -12.508 -12.883 -6.383 1 92.25 111 PHE B C 1
ATOM 2121 O O . PHE B 1 111 ? -12.18 -11.758 -6.02 1 92.25 111 PHE B O 1
ATOM 2128 N N . LEU B 1 112 ? -13.711 -13.227 -6.602 1 94 112 LEU B N 1
ATOM 2129 C CA . LEU B 1 112 ? -14.773 -12.234 -6.484 1 94 112 LEU B CA 1
ATOM 2130 C C . LEU B 1 112 ? -15.008 -11.859 -5.023 1 94 112 LEU B C 1
ATOM 2132 O O . LEU B 1 112 ? -15.547 -10.789 -4.734 1 94 112 LEU B O 1
ATOM 2136 N N . SER B 1 113 ? -14.633 -12.742 -4.148 1 93.88 113 SER B N 1
ATOM 2137 C CA . SER B 1 113 ? -14.758 -12.398 -2.736 1 93.88 113 SER B CA 1
ATOM 2138 C C . SER B 1 113 ? -13.938 -11.156 -2.395 1 93.88 113 SER B C 1
ATOM 2140 O O . SER B 1 113 ? -14.414 -10.266 -1.688 1 93.88 113 SER B O 1
ATOM 2142 N N . ILE B 1 114 ? -12.75 -11.094 -2.949 1 95.69 114 ILE B N 1
ATOM 2143 C CA . ILE B 1 114 ? -11.875 -9.945 -2.729 1 95.69 114 ILE B CA 1
ATOM 2144 C C . ILE B 1 114 ? -12.453 -8.711 -3.408 1 95.69 114 ILE B C 1
ATOM 2146 O O . ILE B 1 114 ? -12.5 -7.633 -2.814 1 95.69 114 ILE B O 1
ATOM 2150 N N . ALA B 1 115 ? -12.945 -8.883 -4.582 1 97.31 115 ALA B N 1
ATOM 2151 C CA . ALA B 1 115 ? -13.539 -7.785 -5.34 1 97.31 115 ALA B CA 1
ATOM 2152 C C . ALA B 1 115 ? -14.75 -7.207 -4.609 1 97.31 115 ALA B C 1
ATOM 2154 O O . ALA B 1 115 ? -14.938 -5.988 -4.574 1 97.31 115 ALA B O 1
ATOM 2155 N N . LEU B 1 116 ? -15.5 -8.047 -4.035 1 97.38 116 LEU B N 1
ATOM 2156 C CA . LEU B 1 116 ? -16.719 -7.633 -3.348 1 97.38 116 LEU B CA 1
ATOM 2157 C C . LEU B 1 116 ? -16.391 -6.82 -2.1 1 97.38 116 LEU B C 1
ATOM 2159 O O . LEU B 1 116 ? -17 -5.781 -1.85 1 97.38 116 LEU B O 1
ATOM 2163 N N . VAL B 1 117 ? -15.453 -7.328 -1.369 1 96.94 117 VAL B N 1
ATOM 2164 C CA . VAL B 1 117 ? -15.031 -6.598 -0.177 1 96.94 117 VAL B CA 1
ATOM 2165 C C . VAL B 1 117 ? -14.555 -5.199 -0.567 1 96.94 117 VAL B C 1
ATOM 2167 O O . VAL B 1 117 ? -14.961 -4.207 0.037 1 96.94 117 VAL B O 1
ATOM 2170 N N . ASP B 1 118 ? -13.734 -5.109 -1.573 1 98.62 118 ASP B N 1
ATOM 2171 C CA . ASP B 1 118 ? -13.18 -3.834 -2.021 1 98.62 118 ASP B CA 1
ATOM 2172 C C . ASP B 1 118 ? -14.289 -2.914 -2.539 1 98.62 118 ASP B C 1
ATOM 2174 O O . ASP B 1 118 ? -14.289 -1.716 -2.248 1 98.62 118 ASP B O 1
ATOM 2178 N N . ALA B 1 119 ? -15.219 -3.471 -3.236 1 98.56 119 ALA B N 1
ATOM 2179 C CA . ALA B 1 119 ? -16.297 -2.674 -3.822 1 98.56 119 ALA B CA 1
ATOM 2180 C C . ALA B 1 119 ? -17.203 -2.107 -2.742 1 98.56 119 ALA B C 1
ATOM 2182 O O . ALA B 1 119 ? -17.547 -0.921 -2.766 1 98.56 119 ALA B O 1
ATOM 2183 N N . VAL B 1 120 ? -17.578 -2.918 -1.822 1 98.62 120 VAL B N 1
ATOM 2184 C CA . VAL B 1 120 ? -18.547 -2.525 -0.795 1 98.62 120 VAL B CA 1
ATOM 2185 C C . VAL B 1 120 ? -17.906 -1.523 0.16 1 98.62 120 VAL B C 1
ATOM 2187 O O . VAL B 1 120 ? -18.438 -0.439 0.39 1 98.62 120 VAL B O 1
ATOM 2190 N N . ILE B 1 121 ? -16.75 -1.885 0.676 1 98.62 121 ILE B N 1
ATOM 2191 C CA . ILE B 1 121 ? -16.078 -0.991 1.606 1 98.62 121 ILE B CA 1
ATOM 2192 C C . ILE B 1 121 ? -15.68 0.299 0.89 1 98.62 121 ILE B C 1
ATOM 2194 O O . ILE B 1 121 ? -15.797 1.39 1.455 1 98.62 121 ILE B O 1
ATOM 2198 N N . GLY B 1 122 ? -15.188 0.155 -0.347 1 98.56 122 GLY B N 1
ATOM 2199 C CA . GLY B 1 122 ? -14.836 1.33 -1.129 1 98.56 122 GLY B CA 1
ATOM 2200 C C . GLY B 1 122 ? -16 2.266 -1.357 1 98.56 122 GLY B C 1
ATOM 2201 O O . GLY B 1 122 ? -15.867 3.484 -1.219 1 98.56 122 GLY B O 1
ATOM 2202 N N . ALA B 1 123 ? -17.141 1.738 -1.68 1 98.56 123 ALA B N 1
ATOM 2203 C CA . ALA B 1 123 ? -18.328 2.549 -1.955 1 98.56 123 ALA B CA 1
ATOM 2204 C C . ALA B 1 123 ? -18.812 3.256 -0.693 1 98.56 123 ALA B C 1
ATOM 2206 O O . ALA B 1 123 ? -19.156 4.441 -0.732 1 98.56 123 ALA B O 1
ATOM 2207 N N . ILE B 1 124 ? -18.797 2.527 0.359 1 98.69 124 ILE B N 1
ATOM 2208 C CA . ILE B 1 124 ? -19.281 3.084 1.616 1 98.69 124 ILE B CA 1
ATOM 2209 C C . ILE B 1 124 ? -18.359 4.207 2.078 1 98.69 124 ILE B C 1
ATOM 2211 O O . ILE B 1 124 ? -18.828 5.289 2.443 1 98.69 124 ILE B O 1
ATOM 2215 N N . THR B 1 125 ? -17.094 3.959 2.041 1 98.5 125 THR B N 1
ATOM 2216 C CA . THR B 1 125 ? -16.156 4.969 2.516 1 98.5 125 THR B CA 1
ATOM 2217 C C . THR B 1 125 ? -16.109 6.156 1.558 1 98.5 125 THR B C 1
ATOM 2219 O O . THR B 1 125 ? -15.906 7.297 1.983 1 98.5 125 THR B O 1
ATOM 2222 N N . LEU B 1 126 ? -16.312 5.898 0.272 1 98.31 126 LEU B N 1
ATOM 2223 C CA . LEU B 1 126 ? -16.406 6.996 -0.686 1 98.31 126 LEU B CA 1
ATOM 2224 C C . LEU B 1 126 ? -17.594 7.891 -0.366 1 98.31 126 LEU B C 1
ATOM 2226 O O . LEU B 1 126 ? -17.484 9.117 -0.411 1 98.31 126 LEU B O 1
ATOM 2230 N N . TYR B 1 127 ? -18.656 7.277 -0.102 1 98.38 127 TYR B N 1
ATOM 2231 C CA . TYR B 1 127 ? -19.859 8.031 0.265 1 98.38 127 TYR B CA 1
ATOM 2232 C C . TYR B 1 127 ? -19.594 8.922 1.475 1 98.38 127 TYR B C 1
ATOM 2234 O O . TYR B 1 127 ? -19.953 10.102 1.484 1 98.38 127 TYR B O 1
ATOM 2242 N N . CYS B 1 128 ? -18.922 8.367 2.459 1 97.94 128 CYS B N 1
ATOM 2243 C CA . CYS B 1 128 ? -18.578 9.141 3.645 1 97.94 128 CYS B CA 1
ATOM 2244 C C . CYS B 1 128 ? -17.672 10.32 3.283 1 97.94 128 CYS B C 1
ATOM 2246 O O . CYS B 1 128 ? -17.875 11.43 3.773 1 97.94 128 CYS B O 1
ATOM 2248 N N . LEU B 1 129 ? -16.719 10.078 2.436 1 97.19 129 LEU B N 1
ATOM 2249 C CA . LEU B 1 129 ? -15.781 11.125 2.053 1 97.19 129 LEU B CA 1
ATOM 2250 C C . LEU B 1 129 ? -16.5 12.25 1.313 1 97.19 129 LEU B C 1
ATOM 2252 O O . LEU B 1 129 ? -16.188 13.422 1.521 1 97.19 129 LEU B O 1
ATOM 2256 N N . ILE B 1 130 ? -17.422 11.914 0.464 1 97.12 130 ILE B N 1
ATOM 2257 C CA . ILE B 1 130 ? -18.188 12.906 -0.278 1 97.12 130 ILE B CA 1
ATOM 2258 C C . ILE B 1 130 ? -19.016 13.758 0.691 1 97.12 130 ILE B C 1
ATOM 2260 O O . ILE B 1 130 ? -19.078 14.977 0.551 1 97.12 130 ILE B O 1
ATOM 2264 N N . LYS B 1 131 ? -19.625 13.125 1.651 1 96.56 131 LYS B N 1
ATOM 2265 C CA . LYS B 1 131 ? -20.422 13.836 2.65 1 96.56 131 LYS B CA 1
ATOM 2266 C C . LYS B 1 131 ? -19.547 14.75 3.5 1 96.56 131 LYS B C 1
ATOM 2268 O O . LYS B 1 131 ? -19.953 15.859 3.846 1 96.56 131 LYS B O 1
ATOM 2273 N N . ILE B 1 132 ? -18.359 14.305 3.832 1 96 132 ILE B N 1
ATOM 2274 C CA . ILE B 1 132 ? -17.438 15.117 4.602 1 96 132 ILE B CA 1
ATOM 2275 C C . ILE B 1 132 ? -17.062 16.375 3.809 1 96 132 ILE B C 1
ATOM 2277 O O . ILE B 1 132 ? -17.141 17.484 4.328 1 96 132 ILE B O 1
ATOM 2281 N N . ASN B 1 133 ? -16.703 16.188 2.596 1 94 133 ASN B N 1
ATOM 2282 C CA . ASN B 1 133 ? -16.312 17.297 1.738 1 94 133 ASN B CA 1
ATOM 2283 C C . ASN B 1 133 ? -17.469 18.297 1.569 1 94 133 ASN B C 1
ATOM 2285 O O . ASN B 1 133 ? -17.234 19.516 1.564 1 94 133 ASN B O 1
ATOM 2289 N N . ALA B 1 134 ? -18.641 17.828 1.371 1 93.31 134 ALA B N 1
ATOM 2290 C CA . ALA B 1 134 ? -19.812 18.672 1.206 1 93.31 134 ALA B CA 1
ATOM 2291 C C . ALA B 1 134 ? -20.031 19.547 2.441 1 93.31 134 ALA B C 1
ATOM 2293 O O . ALA B 1 134 ? -20.328 20.734 2.326 1 93.31 134 ALA B O 1
ATOM 2294 N N . ARG B 1 135 ? -19.844 18.938 3.564 1 90.88 135 ARG B N 1
ATOM 2295 C CA . ARG B 1 135 ? -20.078 19.656 4.809 1 90.88 135 ARG B CA 1
ATOM 2296 C C . ARG B 1 135 ? -18.984 20.688 5.066 1 90.88 135 ARG B C 1
ATOM 2298 O O . ARG B 1 135 ? -19.266 21.797 5.551 1 90.88 135 ARG B O 1
ATOM 2305 N N . GLU B 1 136 ? -17.828 20.359 4.77 1 90 136 GLU B N 1
ATOM 2306 C CA . GLU B 1 136 ? -16.719 21.281 4.957 1 90 136 GLU B CA 1
ATOM 2307 C C . GLU B 1 136 ? -16.812 22.453 3.986 1 90 136 GLU B C 1
ATOM 2309 O O . GLU B 1 136 ? -16.469 23.578 4.336 1 90 136 GLU B O 1
ATOM 2314 N N . ARG B 1 137 ? -17.25 22.281 2.824 1 88.69 137 ARG B N 1
ATOM 2315 C CA . ARG B 1 137 ? -17.453 23.344 1.848 1 88.69 137 ARG B CA 1
ATOM 2316 C C . ARG B 1 137 ? -18.531 24.312 2.305 1 88.69 137 ARG B C 1
ATOM 2318 O O . ARG B 1 137 ? -18.406 25.531 2.121 1 88.69 137 ARG B O 1
ATOM 2325 N N . GLU B 1 138 ? -19.547 23.781 2.811 1 87.31 138 GLU B N 1
ATOM 2326 C CA . GLU B 1 138 ? -20.625 24.609 3.332 1 87.31 138 GLU B CA 1
ATOM 2327 C C . GLU B 1 138 ? -20.141 25.484 4.477 1 87.31 138 GLU B C 1
ATOM 2329 O O . GLU B 1 138 ? -20.531 26.656 4.574 1 87.31 138 GLU B O 1
ATOM 2334 N N . GLN B 1 139 ? -19.266 24.984 5.289 1 85.94 139 GLN B N 1
ATOM 2335 C CA . GLN B 1 139 ? -18.734 25.734 6.414 1 85.94 139 GLN B CA 1
ATOM 2336 C C . GLN B 1 139 ? -17.844 26.875 5.934 1 85.94 139 GLN B C 1
ATOM 2338 O O . GLN B 1 139 ? -17.859 27.969 6.516 1 85.94 139 GLN B O 1
ATOM 2343 N N . THR B 1 140 ? -17.047 26.609 4.93 1 84.25 140 THR B N 1
ATOM 2344 C CA . THR B 1 140 ? -16.172 27.641 4.383 1 84.25 140 THR B CA 1
ATOM 2345 C C . THR B 1 140 ? -16.984 28.766 3.738 1 84.25 140 THR B C 1
ATOM 2347 O O . THR B 1 140 ? -16.641 29.938 3.861 1 84.25 140 THR B O 1
ATOM 2350 N N . LEU B 1 141 ? -18.109 28.516 3.125 1 85.12 141 LEU B N 1
ATOM 2351 C CA . LEU B 1 141 ? -18.969 29.484 2.467 1 85.12 141 LEU B CA 1
ATOM 2352 C C . LEU B 1 141 ? -19.672 30.375 3.494 1 85.12 141 LEU B C 1
ATOM 2354 O O . LEU B 1 141 ? -19.812 31.578 3.287 1 85.12 141 LEU B O 1
ATOM 2358 N N . ILE B 1 142 ? -20.094 29.812 4.559 1 82.44 142 ILE B N 1
ATOM 2359 C CA . ILE B 1 142 ? -20.75 30.562 5.621 1 82.44 142 ILE B CA 1
ATOM 2360 C C . ILE B 1 142 ? -19.75 31.469 6.324 1 82.44 142 ILE B C 1
ATOM 2362 O O . ILE B 1 142 ? -20.062 32.625 6.664 1 82.44 142 ILE B O 1
ATOM 2366 N N . GLY B 1 143 ? -18.531 30.859 6.566 1 77.25 143 GLY B N 1
ATOM 2367 C CA . GLY B 1 143 ? -17.5 31.656 7.195 1 77.25 143 GLY B CA 1
ATOM 2368 C C . GLY B 1 143 ? -17.094 32.875 6.363 1 77.25 143 GLY B C 1
ATOM 2369 O O . GLY B 1 143 ? -16.812 33.938 6.906 1 77.25 143 GLY B O 1
ATOM 2370 N N . ASP B 1 144 ? -17 32.844 5.051 1 78.44 144 ASP B N 1
ATOM 2371 C CA . ASP B 1 144 ? -16.641 33.938 4.156 1 78.44 144 ASP B CA 1
ATOM 2372 C C . ASP B 1 144 ? -17.766 34.969 4.047 1 78.44 144 ASP B C 1
ATOM 2374 O O . ASP B 1 144 ? -17.531 36.125 3.748 1 78.44 144 ASP B O 1
ATOM 2378 N N . GLY B 1 145 ? -18.938 34.562 4.066 1 70.19 145 GLY B N 1
ATOM 2379 C CA . GLY B 1 145 ? -20.062 35.469 3.957 1 70.19 145 GLY B CA 1
ATOM 2380 C C . GLY B 1 145 ? -20.312 36.281 5.211 1 70.19 145 GLY B C 1
ATOM 2381 O O . GLY B 1 145 ? -21.172 37.156 5.234 1 70.19 145 GLY B O 1
ATOM 2382 N N . GLN B 1 146 ? -19.703 36 6.316 1 55.31 146 GLN B N 1
ATOM 2383 C CA . GLN B 1 146 ? -19.781 36.875 7.496 1 55.31 146 GLN B CA 1
ATOM 2384 C C . GLN B 1 146 ? -18.656 37.875 7.523 1 55.31 146 GLN B C 1
ATOM 2386 O O . GLN B 1 146 ? -18.859 39.031 7.91 1 55.31 146 GLN B O 1
#

Sequence (292 aa):
MSDLNKDTARYWITRHAFFVWVGIVLNFLFIIPLFFYPRWMLNLFEIPLEHLIWARSSAGLLMIISVFYIPPTIDFSRYRACAWLAIFPSRTFGATFFTLAVLLFNQPPGFLSIALVDAVIGAITLYCLIKINAREREQTLIGDGQMSDLNKDTARYWITRHAFFVWVGIVLNFLFIIPLFFYPRWMLNLFEIPLEHLIWARSSAGLLMIISVFYIPPTIDFSRYRACAWLAIFPSRTFGATFFTLAVLLFNQPPGFLSIALVDAVIGAITLYCLIKINAREREQTLIGDGQ

Organism: NCBI:txid111831

Radius of gyration: 21.29 Å; Cα contacts (8 Å, |Δi|>4): 340; chains: 2; bounding box: 48×61×46 Å

Secondary structure (DSSP, 8-state):
-HHHHHHHHHHHHHHHHHHHHHHHHHHHHHHHHHHH-HHHHHHHTT-----HHHHHHHHHHHHHHHHHTHHHHH-TTTTHHHHHHIIIIIIHHHHHHHHHHHHHH---GGGHHHHHHHHHHHHHHHHHHHHHHHHHHHHHHHHHT-/-HHHHHHHHHHHHHHHHHHHHHHHHHHHHHHHHHHH-HHHHHHHTT-----HHHHHHHHHHHHHHHHHTHHHHH-TTTTHHHHHHIIIIIIHHHHHHHHHHHHHS---GGGHHHHHHHHHHHHHHHHHHHHHHHHHHHHHHHHHT-

Foldseek 3Di:
DLVVLVVVLVVLLQVLLVLLVVLLVVLVVQLVCLQVPVPVSCVVLPADDDDSVVSNVVSVVSNVLSVLSVVCSVPVVVPVVSLVVCLVPNLVVLLVVLVCCVPPVVGRPSSNVRNVSSVVSSVSSVVSSVSSVVSVVVSVVVVVVD/DLVVLVVVLVVLLQVLLVLLVVLLVVLCVQLVCLQVPVPVSCVVLPADDDDSVVSNVVSVVSNVLSVLSNVCSVPVVVPVVSLVVCQVPNLVVLLVVLVCCVPPVVGRCSSNVRNVSSVVSSVSSVVSSVSSVVSVVVSVVVVVVD

Solvent-accessible surface area (backbone atoms only — not comparable to full-atom values): 14475 Å² total; per-residue (Å²): 109,66,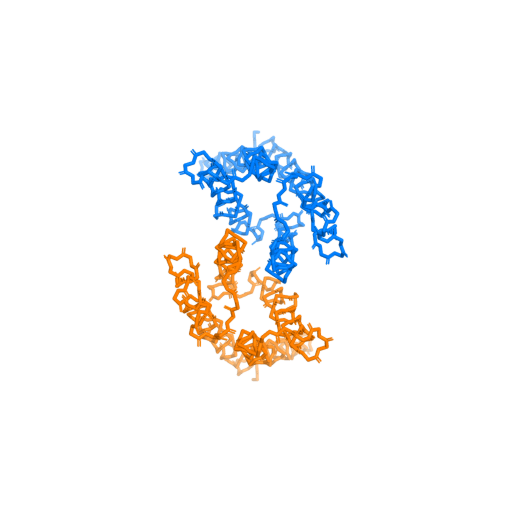67,58,38,50,52,50,28,50,49,31,50,52,49,32,31,50,49,50,50,52,44,43,52,55,49,46,66,49,25,52,39,29,53,76,37,41,66,60,49,32,51,74,40,61,36,82,90,50,62,64,63,38,46,26,48,34,21,52,45,51,51,45,50,46,56,58,49,45,54,27,54,76,40,42,85,67,28,45,68,46,51,48,35,54,32,57,54,41,18,52,45,46,19,49,52,33,42,44,35,32,76,74,61,74,38,53,67,43,43,40,59,58,11,48,51,23,42,52,46,31,50,54,42,46,51,26,51,52,52,29,52,54,35,52,50,52,47,52,53,55,58,66,74,100,109,64,68,57,39,49,51,50,30,50,50,32,50,52,49,32,31,51,50,50,51,51,46,45,53,56,50,46,67,50,25,52,37,28,54,77,36,41,65,62,47,31,52,74,40,60,36,83,81,56,61,64,61,39,46,26,46,34,22,52,47,51,50,45,49,45,56,59,49,45,56,29,55,76,40,42,87,67,28,45,68,46,51,48,36,52,32,57,55,44,18,51,45,46,20,50,53,32,41,45,35,30,75,73,61,74,40,51,68,42,44,40,57,58,12,46,51,23,43,52,45,32,51,53,40,47,50,25,51,52,51,31,53,55,35,52,51,53,47,54,52,56,61,70,74,104